Protein AF-A0A2E8WFE1-F1 (afdb_monomer)

Solvent-accessible surface area (backbone atoms only — not comparable to full-atom values): 19022 Å² total; per-residue (Å²): 132,88,83,82,56,96,72,63,78,87,68,72,69,41,63,27,69,41,80,53,23,66,42,42,49,86,80,34,38,37,33,29,23,18,10,60,74,40,70,22,22,14,18,30,50,30,37,18,80,66,83,70,63,52,73,51,67,49,96,61,64,40,67,59,30,2,48,37,26,55,64,78,35,61,73,52,33,69,65,47,68,71,51,42,39,34,41,21,43,57,23,31,35,55,79,58,68,36,47,32,55,40,48,34,36,22,44,64,92,38,74,81,40,76,87,52,33,30,19,41,33,49,69,56,61,56,37,78,40,69,32,67,57,65,90,57,46,39,71,85,89,80,50,76,49,51,73,88,48,69,53,67,61,51,54,49,19,30,40,74,54,62,38,59,85,54,66,35,54,44,31,29,72,33,41,28,86,41,58,71,58,46,38,53,51,48,57,64,43,57,86,62,59,24,57,54,31,34,35,25,44,36,52,82,89,46,43,69,50,37,21,55,38,41,76,66,40,92,53,37,27,28,44,76,45,66,54,59,69,56,51,53,49,39,59,76,61,58,21,51,61,31,36,32,40,34,68,56,47,72,53,33,45,55,42,46,53,56,35,42,78,70,72,31,43,21,23,45,55,46,90,44,61,44,34,71,62,51,38,40,44,46,57,33,46,75,71,30,88,38,48,75,44,89,55,55,78,43,20,53,75,74,44,98,71,32,49,37,73,57,32,85,49,65,56,97,93,39,67,72,72,64,90,48,83,86,68,47,71,50,73,26,62,70,50,44,66,68,70,55,88,79,87,81,86,78,91,126

Structure (mmCIF, N/CA/C/O backbone):
data_AF-A0A2E8WFE1-F1
#
_entry.id   AF-A0A2E8WFE1-F1
#
loop_
_atom_site.group_PDB
_atom_site.id
_atom_site.type_symbol
_atom_site.label_atom_id
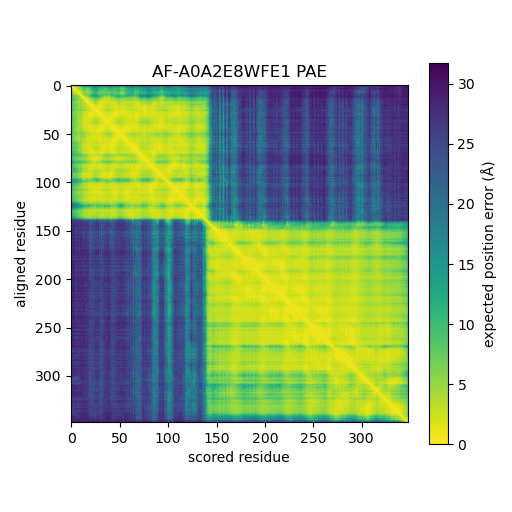_atom_site.label_alt_id
_atom_site.label_comp_id
_atom_site.label_asym_id
_atom_site.label_entity_id
_atom_site.label_seq_id
_atom_site.pdbx_PDB_ins_code
_atom_site.Cartn_x
_atom_site.Cartn_y
_atom_site.Cartn_z
_atom_site.occupancy
_atom_site.B_iso_or_equiv
_atom_site.auth_seq_id
_atom_site.auth_comp_id
_atom_site.auth_asym_id
_atom_site.auth_atom_id
_atom_site.pdbx_PDB_model_num
ATOM 1 N N . MET A 1 1 ? 42.296 14.895 -6.277 1.00 43.09 1 MET A N 1
ATOM 2 C CA . MET A 1 1 ? 42.305 15.558 -7.598 1.00 43.09 1 MET A CA 1
ATOM 3 C C . MET A 1 1 ? 41.226 14.895 -8.439 1.00 43.09 1 MET A C 1
ATOM 5 O O . MET A 1 1 ? 41.387 13.727 -8.762 1.00 43.09 1 MET A O 1
ATOM 9 N N . ASN A 1 2 ? 40.101 15.570 -8.696 1.00 41.66 2 ASN A N 1
ATOM 10 C CA . ASN A 1 2 ? 39.081 15.036 -9.605 1.00 41.66 2 ASN A CA 1
ATOM 11 C C . ASN A 1 2 ? 39.595 15.182 -11.037 1.00 41.66 2 ASN A C 1
ATOM 13 O O . ASN A 1 2 ? 39.860 16.296 -11.486 1.00 41.66 2 ASN A O 1
ATOM 17 N N . VAL A 1 3 ? 39.776 14.058 -11.727 1.00 57.56 3 VAL A N 1
ATOM 18 C CA . VAL A 1 3 ? 40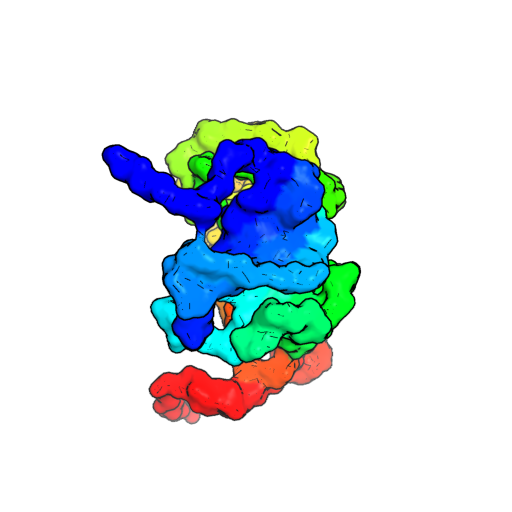.106 14.043 -13.154 1.00 57.56 3 VAL A CA 1
ATOM 19 C C . VAL A 1 3 ? 38.799 14.270 -13.908 1.00 57.56 3 VAL A C 1
ATOM 21 O O . VAL A 1 3 ? 37.927 13.404 -13.911 1.00 57.56 3 VAL A O 1
ATOM 24 N N . ARG A 1 4 ? 38.639 15.473 -14.463 1.00 60.94 4 ARG A N 1
ATOM 25 C CA . ARG A 1 4 ? 37.456 15.874 -15.235 1.00 60.94 4 ARG A CA 1
ATOM 26 C C . ARG A 1 4 ? 37.465 15.194 -16.601 1.00 60.94 4 ARG A C 1
ATOM 28 O O . ARG A 1 4 ? 38.532 14.901 -17.136 1.00 60.94 4 ARG A O 1
ATOM 35 N N . SER A 1 5 ? 36.285 14.953 -17.160 1.00 64.94 5 SER A N 1
ATOM 36 C CA . SER A 1 5 ? 36.127 14.380 -18.504 1.00 64.94 5 SER A CA 1
ATOM 37 C C . SER A 1 5 ? 35.236 15.273 -19.357 1.00 64.94 5 SER A C 1
ATOM 39 O O . SER A 1 5 ? 34.408 15.997 -18.809 1.00 64.94 5 SER A O 1
ATOM 41 N N . ASP A 1 6 ? 35.336 15.167 -20.680 1.00 67.81 6 ASP A N 1
ATOM 42 C CA . ASP A 1 6 ? 34.470 15.912 -21.609 1.00 67.81 6 ASP A CA 1
ATOM 43 C C . ASP A 1 6 ? 32.984 15.509 -21.504 1.00 67.81 6 ASP A C 1
ATOM 45 O O . ASP A 1 6 ? 32.108 16.214 -21.998 1.00 67.81 6 ASP A O 1
ATOM 49 N N . ALA A 1 7 ? 32.68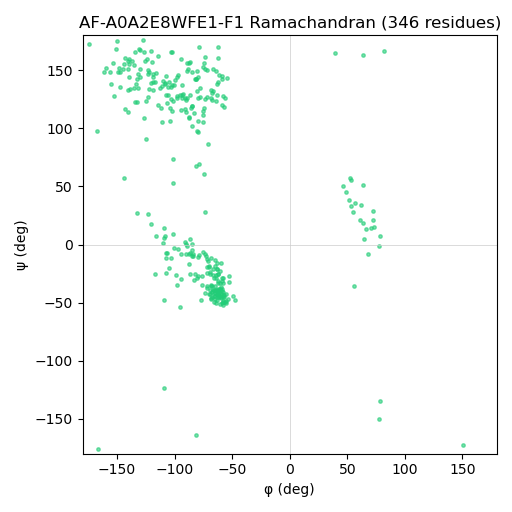6 14.393 -20.827 1.00 62.91 7 ALA A N 1
ATOM 50 C CA . ALA A 1 7 ? 31.330 13.955 -20.498 1.00 62.91 7 ALA A CA 1
ATOM 51 C C . ALA A 1 7 ? 30.781 14.586 -19.199 1.00 62.91 7 ALA A C 1
ATOM 53 O O . ALA A 1 7 ? 29.628 14.349 -18.834 1.00 62.91 7 ALA A O 1
ATOM 54 N N . GLU A 1 8 ? 31.589 15.363 -18.468 1.00 65.94 8 GLU A N 1
ATOM 55 C CA . GLU A 1 8 ? 31.179 16.002 -17.219 1.00 65.94 8 GLU A CA 1
ATOM 56 C C . GLU A 1 8 ? 30.241 17.185 -17.479 1.00 65.94 8 GLU A C 1
ATOM 58 O O . GLU A 1 8 ? 30.585 18.140 -18.177 1.00 65.94 8 GLU A O 1
ATOM 63 N N . ASN A 1 9 ? 29.065 17.157 -16.849 1.00 65.88 9 ASN A N 1
ATOM 64 C CA . ASN A 1 9 ? 28.113 18.257 -16.910 1.00 65.88 9 ASN A CA 1
ATOM 65 C C . ASN A 1 9 ? 28.365 19.240 -15.758 1.00 65.88 9 ASN A C 1
ATOM 67 O O . ASN A 1 9 ? 28.433 18.838 -14.596 1.00 65.88 9 ASN A O 1
ATOM 71 N N . THR A 1 10 ? 28.549 20.522 -16.079 1.00 66.31 10 THR A N 1
ATOM 72 C CA . THR A 1 10 ? 29.077 21.526 -15.133 1.00 66.31 10 THR A CA 1
ATOM 73 C C . THR A 1 10 ? 28.033 22.512 -14.619 1.00 66.31 10 THR A C 1
ATOM 75 O O . THR A 1 10 ? 28.334 23.301 -13.719 1.00 66.31 10 THR A O 1
ATOM 78 N N . ALA A 1 11 ? 26.813 22.474 -15.160 1.00 63.53 11 ALA A N 1
ATOM 79 C CA . ALA A 1 11 ? 25.722 23.311 -14.694 1.00 63.53 11 ALA A CA 1
ATOM 80 C C . ALA A 1 11 ? 24.944 22.634 -13.552 1.00 63.53 11 ALA A C 1
ATOM 82 O O . ALA A 1 11 ? 24.885 21.413 -13.410 1.00 63.53 11 ALA A O 1
ATOM 83 N N . TYR A 1 12 ? 24.374 23.467 -12.681 1.00 62.44 12 TYR A N 1
ATOM 84 C CA . TYR A 1 12 ? 23.756 23.042 -11.428 1.00 62.44 12 TYR A CA 1
ATOM 85 C C . TYR A 1 12 ? 22.253 23.332 -11.421 1.00 62.44 12 TYR A C 1
ATOM 87 O O . TYR A 1 12 ? 21.778 24.326 -11.972 1.00 62.44 12 TYR A O 1
ATOM 95 N N . GLY A 1 13 ? 21.499 22.473 -10.735 1.00 70.12 13 GLY A N 1
ATOM 96 C CA . GLY A 1 13 ? 20.073 22.683 -10.496 1.00 70.12 13 GLY A CA 1
ATOM 97 C C . GLY A 1 13 ? 19.179 22.373 -11.712 1.00 70.12 13 GLY A C 1
ATOM 98 O O . GLY A 1 13 ? 19.494 21.471 -12.486 1.00 70.12 13 GLY A O 1
ATOM 99 N N . PRO A 1 14 ? 18.030 23.058 -11.862 1.00 81.88 14 PRO A N 1
ATOM 100 C CA . PRO A 1 14 ? 16.995 22.716 -12.848 1.00 81.88 14 PRO A CA 1
ATOM 101 C C . PRO A 1 14 ? 17.389 22.998 -14.305 1.00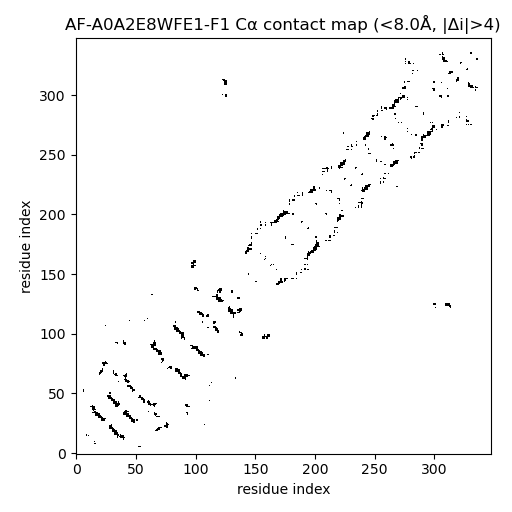 81.88 14 PRO A C 1
ATOM 103 O O . PRO A 1 14 ? 16.720 22.523 -15.225 1.00 81.88 14 PRO A O 1
ATOM 106 N N . ASN A 1 15 ? 18.461 23.759 -14.520 1.00 84.06 15 ASN A N 1
ATOM 107 C CA . ASN A 1 15 ? 18.860 24.256 -15.837 1.00 84.06 15 ASN A CA 1
ATOM 108 C C . ASN A 1 15 ? 19.711 23.261 -16.632 1.00 84.06 15 ASN A C 1
ATOM 110 O O . ASN A 1 15 ? 20.110 23.558 -17.758 1.00 84.06 15 ASN A O 1
ATOM 114 N N . ASP A 1 16 ? 19.984 22.087 -16.063 1.00 80.88 16 ASP A N 1
ATOM 115 C CA . ASP A 1 16 ? 20.839 21.093 -16.690 1.00 80.88 16 ASP A CA 1
ATOM 116 C C . ASP A 1 16 ? 20.396 19.658 -16.403 1.00 80.88 16 ASP A C 1
ATOM 118 O O . ASP A 1 16 ? 19.797 19.364 -15.361 1.00 80.88 16 ASP A O 1
ATOM 122 N N . ARG A 1 17 ? 20.698 18.767 -17.353 1.00 85.00 17 ARG A N 1
ATOM 123 C CA . ARG A 1 17 ? 20.389 17.341 -17.258 1.00 85.00 17 ARG A CA 1
ATOM 124 C C . ARG A 1 17 ? 21.208 16.707 -16.146 1.00 85.00 17 ARG A C 1
ATOM 126 O O . ARG A 1 17 ? 22.429 16.850 -16.093 1.00 85.00 17 ARG A O 1
ATOM 133 N N . LYS A 1 18 ? 20.533 15.929 -15.303 1.00 83.62 18 LYS A N 1
ATOM 134 C CA . LYS A 1 18 ? 21.156 15.184 -14.205 1.00 83.62 18 LYS A CA 1
ATOM 135 C C . LYS A 1 18 ? 20.643 13.755 -14.190 1.00 83.62 18 LYS A C 1
ATOM 137 O O . LYS A 1 18 ? 19.446 13.540 -14.346 1.00 83.62 18 LYS A O 1
ATOM 142 N N . GLY A 1 19 ? 21.531 12.793 -13.957 1.00 85.69 19 GLY A N 1
ATOM 143 C CA . GLY A 1 19 ? 21.127 11.406 -13.750 1.00 85.69 19 GLY A CA 1
ATOM 144 C C . GLY A 1 19 ? 20.163 11.276 -12.571 1.00 85.69 19 GLY A C 1
ATOM 145 O O . GLY A 1 19 ? 20.436 11.794 -11.486 1.00 85.69 19 GLY A O 1
ATOM 146 N N . SER A 1 20 ? 19.031 10.624 -12.804 1.00 86.62 20 SER A N 1
ATOM 147 C CA . SER A 1 20 ? 18.060 10.223 -11.785 1.00 86.62 20 SER A CA 1
ATOM 148 C C . SER A 1 20 ? 18.071 8.719 -11.520 1.00 86.62 20 SER A C 1
ATOM 150 O O . SER A 1 20 ? 17.726 8.298 -10.421 1.00 86.62 20 SER A O 1
ATOM 152 N N . GLY A 1 21 ? 18.509 7.916 -12.491 1.00 85.81 21 GLY A N 1
ATOM 153 C CA . GLY A 1 21 ? 18.651 6.471 -12.346 1.00 85.81 21 GLY A CA 1
ATOM 154 C C . GLY A 1 21 ? 19.569 5.882 -13.404 1.00 85.81 21 GLY A C 1
ATOM 155 O O . GLY A 1 21 ? 19.628 6.388 -14.523 1.00 85.81 21 GLY A O 1
ATOM 156 N N . MET A 1 22 ? 20.277 4.810 -13.060 1.00 89.88 22 MET A N 1
ATOM 157 C CA . MET A 1 22 ? 21.160 4.088 -13.975 1.00 89.88 22 MET A CA 1
ATOM 158 C C . MET A 1 22 ? 20.891 2.593 -13.905 1.00 89.88 22 MET A C 1
ATOM 160 O O . MET A 1 22 ? 20.570 2.060 -12.843 1.00 89.88 22 MET A O 1
ATOM 164 N N . LEU A 1 23 ? 21.047 1.926 -15.041 1.00 92.44 23 LEU A N 1
ATOM 165 C CA . LEU A 1 23 ? 20.815 0.498 -15.188 1.00 92.44 23 LEU A CA 1
ATOM 166 C C . LEU A 1 23 ? 21.788 -0.061 -16.223 1.00 92.44 23 LEU A C 1
ATOM 168 O O . LEU A 1 23 ? 21.946 0.535 -17.277 1.00 92.44 23 LEU A O 1
ATOM 172 N N . SER A 1 24 ? 22.416 -1.201 -15.953 1.00 94.38 24 SER A N 1
ATOM 173 C CA . SER A 1 24 ? 23.173 -1.941 -16.970 1.00 94.38 24 SER A CA 1
ATOM 174 C C . SER A 1 24 ? 22.359 -3.162 -17.370 1.00 94.38 24 SER A C 1
ATOM 176 O O . SER A 1 24 ? 21.901 -3.865 -16.473 1.00 94.38 24 SER A O 1
ATOM 178 N N . VAL A 1 25 ? 22.151 -3.372 -18.669 1.00 95.00 25 VAL A N 1
ATOM 179 C CA . VAL A 1 25 ? 21.457 -4.543 -19.224 1.00 95.00 25 VAL A CA 1
ATOM 180 C C . VAL A 1 25 ? 22.267 -5.065 -20.399 1.00 95.00 25 VAL A C 1
ATOM 182 O O . VAL A 1 25 ? 22.494 -4.321 -21.359 1.00 95.00 25 VAL A O 1
ATOM 185 N N . ASP A 1 26 ? 22.672 -6.332 -20.328 1.00 92.69 26 ASP A N 1
ATOM 186 C CA . ASP A 1 26 ? 23.388 -7.041 -21.394 1.00 92.69 26 ASP A CA 1
ATOM 187 C C . ASP A 1 26 ? 24.586 -6.217 -21.938 1.00 92.69 26 ASP A C 1
ATOM 189 O O . ASP A 1 26 ? 24.769 -6.034 -23.144 1.00 92.69 26 ASP A O 1
ATOM 193 N N . GLY A 1 27 ? 25.382 -5.639 -21.029 1.00 92.44 27 GLY A N 1
ATOM 194 C CA . GLY A 1 27 ? 26.565 -4.830 -21.339 1.00 92.44 27 GLY A CA 1
ATOM 195 C C . GLY A 1 27 ? 26.296 -3.393 -21.807 1.00 92.44 27 GLY A C 1
ATOM 196 O O . GLY A 1 27 ? 27.251 -2.645 -22.035 1.00 92.44 27 GLY A O 1
ATOM 197 N N . THR A 1 28 ? 25.032 -2.974 -21.929 1.00 96.25 28 THR A N 1
ATOM 198 C CA . THR A 1 28 ? 24.654 -1.584 -22.229 1.00 96.25 28 THR A CA 1
ATOM 199 C C . THR A 1 28 ? 24.280 -0.838 -20.955 1.00 96.25 28 THR A C 1
ATOM 201 O O . THR A 1 28 ? 23.387 -1.257 -20.221 1.00 96.25 28 THR A O 1
ATOM 204 N N . LEU A 1 29 ? 24.893 0.324 -20.730 1.00 95.31 29 LEU A N 1
ATOM 205 C CA . LEU A 1 29 ? 24.564 1.203 -19.615 1.00 95.31 29 LEU A CA 1
ATOM 206 C C . LEU A 1 29 ? 23.497 2.223 -20.022 1.00 95.31 29 LEU A C 1
ATOM 208 O O . LEU A 1 29 ? 23.752 3.093 -20.845 1.00 95.31 29 LEU A O 1
ATOM 212 N N . TYR A 1 30 ? 22.331 2.162 -19.399 1.00 96.62 30 TYR A N 1
ATOM 213 C CA . TYR A 1 30 ? 21.233 3.111 -19.526 1.00 96.62 30 TYR A CA 1
ATOM 214 C C . TYR A 1 30 ? 21.245 4.144 -18.396 1.00 96.62 30 TYR A C 1
ATOM 216 O O . TYR A 1 30 ? 21.575 3.850 -17.245 1.00 96.62 30 TYR A O 1
ATOM 224 N N . LEU A 1 31 ? 20.830 5.362 -18.733 1.00 94.62 31 LEU A N 1
ATOM 225 C CA . LEU A 1 31 ? 20.710 6.505 -17.838 1.00 94.62 31 LEU A CA 1
ATOM 226 C C . LEU A 1 31 ? 19.346 7.160 -18.050 1.00 94.62 31 LEU A C 1
ATOM 228 O O . LEU A 1 31 ? 19.042 7.618 -19.148 1.00 94.62 31 LEU A O 1
ATOM 232 N N . LEU A 1 32 ? 18.546 7.268 -16.994 1.00 94.06 32 LEU A N 1
ATOM 233 C CA . LEU A 1 32 ? 17.444 8.222 -16.947 1.00 94.06 32 LEU A CA 1
ATOM 234 C C . LEU A 1 32 ? 18.012 9.557 -16.482 1.00 94.06 32 LEU A C 1
ATOM 236 O O . LEU A 1 32 ? 18.582 9.651 -15.394 1.00 94.06 32 LEU A O 1
ATOM 240 N N . ALA A 1 33 ? 17.887 10.581 -17.320 1.00 93.12 33 ALA A N 1
ATOM 241 C CA . ALA A 1 33 ? 18.260 11.943 -16.985 1.00 93.12 33 ALA A CA 1
ATOM 242 C C . ALA A 1 33 ? 17.008 12.790 -16.776 1.00 93.12 33 ALA A C 1
ATOM 244 O O . ALA A 1 33 ? 16.192 12.938 -17.686 1.00 93.12 33 ALA A O 1
ATOM 245 N N . ARG A 1 34 ? 16.881 13.375 -15.588 1.00 91.50 34 ARG A N 1
ATOM 246 C CA . ARG A 1 34 ? 15.888 14.408 -15.274 1.00 91.50 34 ARG A CA 1
ATOM 247 C C . ARG A 1 34 ? 16.317 15.775 -15.808 1.00 91.50 34 ARG A C 1
ATOM 249 O O . ARG A 1 34 ? 17.473 15.956 -16.196 1.00 91.50 34 ARG A O 1
ATOM 256 N N . ASN A 1 35 ? 15.399 16.741 -15.753 1.00 92.38 35 ASN A N 1
ATOM 257 C CA . ASN A 1 35 ? 15.577 18.117 -16.232 1.00 92.38 35 ASN A CA 1
ATOM 258 C C . ASN A 1 35 ? 15.849 18.184 -17.740 1.00 92.38 35 ASN A C 1
ATOM 260 O O . ASN A 1 35 ? 16.611 19.032 -18.208 1.00 92.38 35 ASN A O 1
ATOM 264 N N . ASP A 1 36 ? 15.245 17.280 -18.514 1.00 94.19 36 ASP A N 1
ATOM 265 C CA . ASP A 1 36 ? 15.519 17.174 -19.947 1.00 94.19 36 ASP A CA 1
ATOM 266 C C . ASP A 1 36 ? 15.244 18.483 -20.701 1.00 94.19 36 ASP A C 1
ATOM 268 O O . ASP A 1 36 ? 15.957 18.828 -21.643 1.00 94.19 36 ASP A O 1
ATOM 272 N N . ASN A 1 37 ? 14.252 19.249 -20.244 1.00 93.50 37 ASN A N 1
ATOM 273 C CA . ASN A 1 37 ? 13.897 20.531 -20.841 1.00 93.50 37 ASN A CA 1
ATOM 274 C C . ASN A 1 37 ? 14.698 21.731 -20.306 1.00 93.50 37 ASN A C 1
ATOM 276 O O . ASN A 1 37 ? 14.366 22.865 -20.656 1.00 93.50 37 ASN A O 1
ATOM 280 N N . ARG A 1 38 ? 15.698 21.506 -19.439 1.00 90.06 38 ARG A N 1
ATOM 281 C CA . ARG A 1 38 ? 16.494 22.549 -18.759 1.00 90.06 38 ARG A CA 1
ATOM 282 C C . ARG A 1 38 ? 15.659 23.574 -17.980 1.00 90.06 38 ARG A C 1
ATOM 284 O O . ARG A 1 38 ? 16.049 24.727 -17.832 1.00 90.06 38 ARG A O 1
ATOM 291 N N . LYS A 1 39 ? 14.484 23.163 -17.508 1.00 91.00 39 LYS A N 1
ATOM 292 C CA . LYS A 1 39 ? 13.586 23.943 -16.641 1.00 91.00 39 LYS A CA 1
ATOM 293 C C . LYS A 1 39 ? 13.110 23.107 -15.455 1.00 91.00 39 LYS A C 1
ATOM 295 O O . LYS A 1 39 ? 12.001 23.282 -14.964 1.00 91.00 39 LYS A O 1
ATOM 300 N N . GLY A 1 40 ? 13.919 22.132 -15.051 1.00 89.75 40 GLY A N 1
ATOM 301 C CA . GLY A 1 40 ? 13.626 21.234 -13.944 1.00 89.75 40 GLY A CA 1
ATOM 302 C C . GLY A 1 40 ? 12.515 20.220 -14.201 1.00 89.75 40 GLY A C 1
ATOM 303 O O . GLY A 1 40 ? 12.015 19.627 -13.250 1.00 89.75 40 GLY A O 1
ATOM 304 N N . ARG A 1 41 ? 12.096 20.029 -15.458 1.00 94.88 41 ARG A N 1
ATOM 305 C CA . ARG A 1 41 ? 10.995 19.133 -15.827 1.00 94.88 41 ARG A CA 1
ATOM 306 C C . ARG A 1 41 ? 11.430 18.136 -16.894 1.00 94.88 41 ARG A C 1
ATOM 308 O O . ARG A 1 41 ? 12.431 18.342 -17.582 1.00 94.88 41 ARG A O 1
ATOM 315 N N . GLN A 1 42 ? 10.600 17.113 -17.072 1.00 96.19 42 GLN A N 1
ATOM 316 C CA . GLN A 1 42 ? 10.756 16.046 -18.053 1.00 96.19 42 GLN A CA 1
ATOM 317 C C . GLN A 1 42 ? 12.002 15.194 -17.803 1.00 96.19 42 GLN A C 1
ATOM 319 O O . GLN A 1 42 ? 12.947 15.581 -17.105 1.00 96.19 42 GLN A O 1
ATOM 324 N N . SER A 1 43 ? 12.018 14.022 -18.415 1.00 96.44 43 SER A N 1
ATOM 325 C CA . SER A 1 43 ? 13.157 13.120 -18.342 1.00 96.44 43 SER A CA 1
ATOM 326 C C . SER A 1 43 ? 13.377 12.388 -19.653 1.00 96.44 43 SER A C 1
ATOM 328 O O . SER A 1 43 ? 12.467 12.234 -20.468 1.00 96.44 43 SER A O 1
ATOM 330 N N . ARG A 1 44 ? 14.615 11.964 -19.886 1.00 96.69 44 ARG A N 1
ATOM 331 C CA . ARG A 1 44 ? 15.023 11.306 -21.123 1.00 96.69 44 ARG A CA 1
ATOM 332 C C . ARG A 1 44 ? 15.974 10.165 -20.831 1.00 96.69 44 ARG A C 1
ATOM 334 O O . ARG A 1 44 ? 16.825 10.269 -19.951 1.00 96.69 44 ARG A O 1
ATOM 341 N N . ILE A 1 45 ? 15.843 9.102 -21.612 1.00 97.31 45 ILE A N 1
ATOM 342 C CA . ILE A 1 45 ? 16.754 7.966 -21.571 1.00 97.31 45 ILE A CA 1
ATOM 343 C C . ILE A 1 45 ? 17.948 8.241 -22.481 1.00 97.31 45 ILE A C 1
ATOM 345 O O . ILE A 1 45 ? 17.782 8.582 -23.656 1.00 97.31 45 ILE A O 1
ATOM 349 N N . GLY A 1 46 ? 19.141 8.067 -21.930 1.00 95.88 46 GLY A N 1
ATOM 350 C CA . GLY A 1 46 ? 20.379 7.903 -22.675 1.00 95.88 46 GLY A CA 1
ATOM 351 C C . GLY A 1 46 ? 20.964 6.512 -22.470 1.00 95.88 46 GLY A C 1
ATOM 352 O O . GLY A 1 46 ? 20.601 5.813 -21.522 1.00 95.88 46 GLY A O 1
ATOM 353 N N . TRP A 1 47 ? 21.864 6.104 -23.357 1.00 96.88 47 TRP A N 1
ATOM 354 C CA . TRP A 1 47 ? 22.615 4.862 -23.214 1.00 96.88 47 TRP A CA 1
ATOM 355 C C . TRP A 1 47 ? 24.069 5.026 -23.640 1.00 96.88 47 TRP A C 1
ATOM 357 O O . TRP A 1 47 ? 24.413 5.917 -24.412 1.00 96.88 47 TRP A O 1
ATOM 367 N N . SER A 1 48 ? 24.909 4.135 -23.132 1.00 94.38 48 SER A N 1
ATOM 368 C CA . SER A 1 48 ? 26.331 4.047 -23.420 1.00 94.38 48 SER A CA 1
ATOM 369 C C . SER A 1 48 ? 26.733 2.583 -23.575 1.00 94.38 48 SER A C 1
ATOM 371 O O . SER A 1 48 ? 26.381 1.735 -22.753 1.00 94.38 48 SER A O 1
ATOM 373 N N . THR A 1 49 ? 27.506 2.293 -24.617 1.00 95.38 49 THR A N 1
ATOM 374 C CA . THR A 1 49 ? 28.122 0.978 -24.865 1.00 95.38 49 THR A CA 1
ATOM 375 C C . THR A 1 49 ? 29.639 1.003 -24.657 1.00 95.38 49 THR A C 1
ATOM 377 O O . THR A 1 49 ? 30.321 0.015 -24.913 1.00 95.38 49 THR A O 1
ATOM 380 N N . ASP A 1 50 ? 30.189 2.126 -24.185 1.00 90.75 50 ASP A N 1
ATOM 381 C CA . ASP A 1 50 ? 31.629 2.378 -24.055 1.00 90.75 50 ASP A CA 1
ATOM 382 C C . ASP A 1 50 ? 32.048 2.732 -22.617 1.00 90.75 50 ASP A C 1
ATOM 384 O O . ASP A 1 50 ? 33.079 3.370 -22.389 1.00 90.75 50 ASP A O 1
ATOM 388 N N . ARG A 1 51 ? 31.266 2.255 -21.638 1.00 84.06 51 ARG A N 1
ATOM 389 C CA . ARG A 1 51 ? 31.456 2.474 -20.192 1.00 84.06 51 ARG A CA 1
ATOM 390 C C . ARG A 1 51 ? 31.322 3.944 -19.785 1.00 84.06 51 ARG A C 1
ATOM 392 O O . ARG A 1 51 ? 32.179 4.472 -19.081 1.00 84.06 51 ARG A O 1
ATOM 399 N N . ALA A 1 52 ? 30.221 4.570 -20.199 1.00 83.38 52 ALA A N 1
ATOM 400 C CA . ALA A 1 52 ? 29.855 5.952 -19.886 1.00 83.38 52 ALA A CA 1
ATOM 401 C C . ALA A 1 52 ? 30.825 7.013 -20.435 1.00 83.38 52 ALA A C 1
ATOM 403 O O . ALA A 1 52 ? 30.807 8.145 -19.952 1.00 83.38 52 ALA A O 1
ATOM 404 N N . ARG A 1 53 ? 31.670 6.677 -21.424 1.00 82.31 53 ARG A N 1
ATOM 405 C CA . ARG A 1 53 ? 32.543 7.673 -22.071 1.00 82.31 53 ARG A CA 1
ATOM 406 C C . ARG A 1 53 ? 31.729 8.574 -22.987 1.00 82.31 53 ARG A C 1
ATOM 408 O O . ARG A 1 53 ? 31.934 9.783 -22.988 1.00 82.31 53 ARG A O 1
ATOM 415 N N . THR A 1 54 ? 30.793 7.992 -23.728 1.00 85.94 54 THR A N 1
ATOM 416 C CA . THR A 1 54 ? 29.826 8.720 -24.548 1.00 85.94 54 THR A CA 1
ATOM 417 C C . THR A 1 54 ? 28.410 8.231 -24.267 1.00 85.94 54 THR A C 1
ATOM 419 O O . THR A 1 54 ? 28.198 7.083 -23.871 1.00 85.94 54 THR A O 1
ATOM 422 N N . PHE A 1 55 ? 27.436 9.129 -24.437 1.00 89.56 55 PHE A N 1
ATOM 423 C CA . PHE A 1 55 ? 26.016 8.813 -24.323 1.00 89.56 55 PHE A CA 1
ATOM 424 C C . PHE A 1 55 ? 25.280 9.187 -25.601 1.00 89.56 55 PHE A C 1
ATOM 426 O O . PHE A 1 55 ? 25.302 10.339 -26.039 1.00 89.56 55 PHE A O 1
ATOM 433 N N . GLU A 1 56 ? 24.555 8.219 -26.137 1.00 95.25 56 GLU A N 1
ATOM 434 C CA . GLU A 1 56 ? 23.482 8.448 -27.090 1.00 95.25 56 GLU A CA 1
ATOM 435 C C . GLU A 1 56 ? 22.173 8.701 -26.333 1.00 95.25 56 GLU A C 1
ATOM 437 O O . GLU A 1 56 ? 22.014 8.292 -25.183 1.00 95.25 56 GLU A O 1
ATOM 442 N N . TRP A 1 57 ? 21.223 9.395 -26.961 1.00 95.56 57 TRP A N 1
ATOM 443 C CA . TRP A 1 57 ? 19.986 9.823 -26.307 1.00 95.56 57 TRP A CA 1
ATOM 444 C C . TRP A 1 57 ? 18.765 9.511 -27.157 1.00 95.56 57 TRP A C 1
ATOM 446 O O . TRP A 1 57 ? 18.769 9.702 -28.374 1.00 95.56 57 TRP A O 1
ATOM 456 N N . CYS A 1 58 ? 17.677 9.111 -26.497 1.00 97.12 58 CYS A N 1
ATOM 457 C CA . CYS A 1 58 ? 16.394 8.939 -27.160 1.00 97.12 58 CYS A CA 1
ATOM 458 C C . CYS A 1 58 ? 15.941 10.261 -27.805 1.00 97.12 58 CYS A C 1
ATOM 460 O O . CYS A 1 58 ? 16.128 11.355 -27.257 1.00 97.12 58 CYS A O 1
ATOM 462 N N . LYS A 1 59 ? 15.318 10.165 -28.985 1.00 96.12 59 LYS A N 1
ATOM 463 C CA . LYS A 1 59 ? 14.722 11.327 -29.672 1.00 96.12 59 LYS A CA 1
ATOM 464 C C . LYS A 1 59 ? 13.445 11.821 -28.980 1.00 96.12 59 LYS A C 1
ATOM 466 O O . LYS A 1 59 ? 13.048 12.965 -29.176 1.00 96.12 59 LYS A O 1
ATOM 471 N N . TRP A 1 60 ? 12.830 10.967 -28.166 1.00 96.31 60 TRP A N 1
ATOM 472 C CA . TRP A 1 60 ? 11.644 11.237 -27.361 1.00 96.31 60 TRP A CA 1
ATOM 473 C C . TRP A 1 60 ? 12.014 11.474 -25.888 1.00 96.31 60 TRP A C 1
ATOM 475 O O . TRP A 1 60 ? 13.130 11.176 -25.462 1.00 96.31 60 TRP A O 1
ATOM 485 N N . ASN A 1 61 ? 11.074 12.011 -25.109 1.00 96.25 61 ASN A N 1
ATOM 486 C CA . ASN A 1 61 ? 11.208 12.198 -23.667 1.00 96.25 61 ASN A CA 1
ATOM 487 C C . ASN A 1 61 ? 9.900 11.855 -22.934 1.00 96.25 61 ASN A C 1
ATOM 489 O O . ASN A 1 61 ? 8.834 11.822 -23.550 1.00 96.25 61 ASN A O 1
ATOM 493 N N . PHE A 1 62 ? 9.982 11.583 -21.631 1.00 96.00 62 PHE A N 1
ATOM 494 C CA . PHE A 1 62 ? 8.809 11.533 -20.762 1.00 96.00 62 PHE A CA 1
ATOM 495 C C . PHE A 1 62 ? 8.476 12.958 -20.343 1.00 96.00 62 PHE A C 1
ATOM 497 O O . PHE A 1 62 ? 9.248 13.606 -19.629 1.00 96.00 62 PHE A O 1
ATOM 504 N N . ARG A 1 63 ? 7.330 13.461 -20.800 1.00 96.19 63 ARG A N 1
ATOM 505 C CA . ARG A 1 63 ? 6.884 14.818 -20.470 1.00 96.19 63 ARG A CA 1
ATOM 506 C C . ARG A 1 63 ? 6.240 14.869 -19.094 1.00 96.19 63 ARG A C 1
ATOM 508 O O . ARG A 1 63 ? 6.306 15.898 -18.431 1.00 96.19 63 ARG A O 1
ATOM 515 N N . GLU A 1 64 ? 5.657 13.747 -18.702 1.00 94.31 64 GLU A N 1
ATOM 516 C CA . GLU A 1 64 ? 4.855 13.517 -17.510 1.00 94.31 64 GLU A CA 1
ATOM 517 C C . GLU A 1 64 ? 5.723 13.158 -16.301 1.00 94.31 64 GLU A C 1
ATOM 519 O O . GLU A 1 64 ? 5.328 13.416 -15.172 1.00 94.31 64 GLU A O 1
ATOM 524 N N . LEU A 1 65 ? 6.918 12.597 -16.528 1.00 93.00 65 LEU A N 1
ATOM 525 C CA . LEU A 1 65 ? 7.796 12.084 -15.474 1.00 93.00 65 LEU A CA 1
ATOM 526 C C . LEU A 1 65 ? 9.041 12.962 -15.343 1.00 93.00 65 LEU A C 1
ATOM 528 O O . LEU A 1 65 ? 9.951 12.914 -16.173 1.00 93.00 65 LEU A O 1
ATOM 532 N N . GLY A 1 66 ? 9.096 13.770 -14.290 1.00 92.06 66 GLY A N 1
ATOM 533 C CA . GLY A 1 66 ? 10.210 14.673 -14.014 1.00 92.06 66 GLY A CA 1
ATOM 534 C C . GLY A 1 66 ? 11.394 14.009 -13.323 1.00 92.06 66 GLY A C 1
ATOM 535 O O . GLY A 1 66 ? 12.516 14.489 -13.457 1.00 92.06 66 GLY A O 1
ATOM 536 N N . HIS A 1 67 ? 11.175 12.917 -12.584 1.00 89.94 67 HIS A N 1
ATOM 537 C CA . HIS A 1 67 ? 12.231 12.239 -11.826 1.00 89.94 67 HIS A CA 1
ATOM 538 C C . HIS A 1 67 ? 12.067 10.707 -11.802 1.00 89.94 67 HIS A C 1
ATOM 540 O O . HIS A 1 67 ? 11.999 10.126 -10.720 1.00 89.94 67 HIS A O 1
ATOM 546 N N . PRO A 1 68 ? 12.017 10.031 -12.960 1.00 91.94 68 PRO A N 1
ATOM 547 C CA . PRO A 1 68 ? 11.990 8.577 -12.987 1.00 91.94 68 PRO A CA 1
ATOM 548 C C . PRO A 1 68 ? 13.362 7.974 -12.675 1.00 91.94 68 PRO A C 1
ATOM 550 O O . PRO A 1 68 ? 14.406 8.550 -12.999 1.00 91.94 68 PRO A O 1
ATOM 553 N N . THR A 1 69 ? 13.355 6.768 -12.126 1.00 92.00 69 THR A N 1
ATOM 554 C CA . THR A 1 69 ? 14.537 5.925 -11.949 1.00 92.00 69 THR A CA 1
ATOM 555 C C . THR A 1 69 ? 14.227 4.478 -12.327 1.00 92.00 69 THR A C 1
ATOM 557 O O . THR A 1 69 ? 13.067 4.067 -12.362 1.00 92.00 69 THR A O 1
ATOM 560 N N . PHE A 1 70 ? 15.268 3.712 -12.645 1.00 91.94 70 PHE A N 1
ATOM 561 C CA . PHE A 1 70 ? 15.147 2.288 -12.943 1.00 91.94 70 PHE A CA 1
ATOM 562 C C . PHE A 1 70 ? 15.050 1.476 -11.651 1.00 91.94 70 PHE A C 1
ATOM 564 O O . PHE A 1 70 ? 15.740 1.766 -10.674 1.00 91.94 70 PHE A O 1
ATOM 571 N N . VAL A 1 71 ? 14.259 0.407 -11.676 1.00 82.31 71 VAL A N 1
ATOM 572 C CA . VAL A 1 71 ? 14.345 -0.669 -10.685 1.00 82.31 71 VAL A CA 1
ATOM 573 C C . VAL A 1 71 ? 15.411 -1.648 -11.169 1.00 82.31 71 VAL A C 1
ATOM 575 O O . VAL A 1 71 ? 15.280 -2.222 -12.249 1.00 82.31 71 VAL A O 1
ATOM 578 N N . ASN A 1 72 ? 16.482 -1.812 -10.394 1.00 82.19 72 ASN A N 1
ATOM 579 C CA . ASN A 1 72 ? 17.631 -2.643 -10.750 1.00 82.19 72 ASN A CA 1
ATOM 580 C C . ASN A 1 72 ? 17.695 -3.889 -9.855 1.00 82.19 72 ASN A C 1
ATOM 582 O O . ASN A 1 72 ? 17.539 -3.773 -8.640 1.00 82.19 72 ASN A O 1
ATOM 586 N N . TYR A 1 73 ? 17.961 -5.058 -10.442 1.00 78.12 73 TYR A N 1
ATOM 587 C CA . TYR A 1 73 ? 18.160 -6.296 -9.699 1.00 78.12 73 TYR A CA 1
ATOM 588 C C . TYR A 1 73 ? 19.290 -7.145 -10.300 1.00 78.12 73 TYR A C 1
ATOM 590 O O . TYR A 1 73 ? 19.210 -7.653 -11.419 1.00 78.12 73 TYR A O 1
ATOM 598 N N . GLY A 1 74 ? 20.364 -7.302 -9.524 1.00 81.94 74 GLY A N 1
ATOM 599 C CA . GLY A 1 74 ? 21.560 -8.043 -9.921 1.00 81.94 74 GLY A CA 1
ATOM 600 C C . GLY A 1 74 ? 22.543 -7.248 -10.791 1.00 81.94 74 GLY A C 1
ATOM 601 O O . GLY A 1 74 ? 22.254 -6.172 -11.315 1.00 81.94 74 GLY A O 1
ATOM 602 N N . LYS A 1 75 ? 23.759 -7.786 -10.930 1.00 89.06 75 LYS A N 1
ATOM 603 C CA . LYS A 1 75 ? 24.796 -7.213 -11.798 1.00 89.06 75 LYS A CA 1
ATOM 604 C C . LYS A 1 75 ? 24.362 -7.343 -13.256 1.00 89.06 75 LYS A C 1
ATOM 606 O O . LYS A 1 75 ? 23.993 -8.434 -13.670 1.00 89.06 75 LYS A O 1
ATOM 611 N N . ASP A 1 76 ? 24.444 -6.248 -14.010 1.00 90.44 76 ASP A N 1
ATOM 612 C CA . ASP A 1 76 ? 24.041 -6.207 -15.427 1.00 90.44 76 ASP A CA 1
ATOM 613 C C . ASP A 1 76 ? 22.609 -6.722 -15.671 1.00 90.44 76 ASP A C 1
ATOM 615 O O . ASP A 1 76 ? 22.314 -7.348 -16.683 1.00 90.44 76 ASP A O 1
ATOM 619 N N . TYR A 1 77 ? 21.734 -6.488 -14.686 1.00 90.06 77 TYR A N 1
ATOM 620 C CA . TYR A 1 77 ? 20.348 -6.950 -14.655 1.00 90.06 77 TYR A CA 1
ATOM 621 C C . TYR A 1 77 ? 20.163 -8.474 -14.685 1.00 90.06 77 TYR A C 1
ATOM 623 O O . TYR A 1 77 ? 19.081 -8.956 -15.003 1.00 90.06 77 TYR A O 1
ATOM 631 N N . ALA A 1 78 ? 21.185 -9.248 -14.305 1.00 86.50 78 ALA A N 1
ATOM 632 C CA . ALA A 1 78 ? 21.134 -10.711 -14.330 1.00 86.50 78 ALA A CA 1
ATOM 633 C C . ALA A 1 78 ? 20.074 -11.330 -13.397 1.00 86.50 78 ALA A C 1
ATOM 635 O O . ALA A 1 78 ? 19.696 -12.479 -13.600 1.00 86.50 78 ALA A O 1
ATOM 636 N N . GLY A 1 79 ? 19.611 -10.600 -12.375 1.00 79.38 79 GLY A N 1
ATOM 637 C CA . GLY A 1 79 ? 18.496 -11.041 -11.530 1.00 79.38 79 GLY A CA 1
ATOM 638 C C . GLY A 1 79 ? 17.126 -10.636 -12.078 1.00 79.38 79 GLY A C 1
ATOM 639 O O . GLY A 1 79 ? 16.110 -11.158 -11.635 1.00 79.38 79 GLY A O 1
ATOM 640 N N . GLY A 1 80 ? 17.079 -9.686 -13.014 1.00 76.94 80 GLY A N 1
ATOM 641 C CA . GLY A 1 80 ? 15.845 -9.130 -13.552 1.00 76.94 80 GLY A CA 1
ATOM 642 C C . GLY A 1 80 ? 15.121 -10.068 -14.521 1.00 76.94 80 GLY A C 1
ATOM 643 O O . GLY A 1 80 ? 15.714 -10.937 -15.157 1.00 76.94 80 GLY A O 1
ATOM 64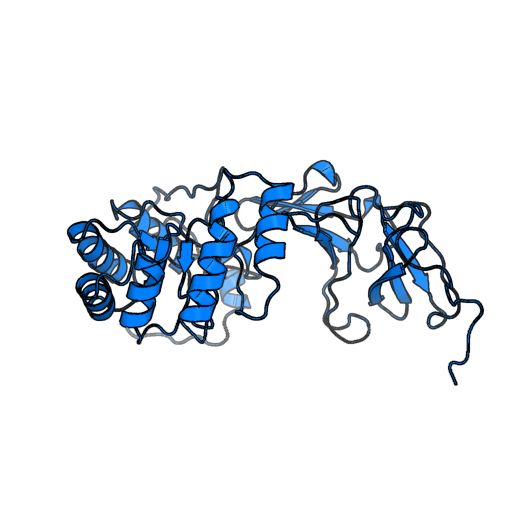4 N N . GLY A 1 81 ? 13.809 -9.867 -14.652 1.00 84.19 81 GLY A N 1
ATOM 645 C CA . GLY A 1 81 ? 12.978 -10.595 -15.609 1.00 84.19 81 GLY A CA 1
ATOM 646 C C . GLY A 1 81 ? 13.052 -10.030 -17.034 1.00 84.19 81 GLY A C 1
ATOM 647 O O . GLY A 1 81 ? 13.901 -9.212 -17.384 1.00 84.19 81 GLY A O 1
ATOM 648 N N . ARG A 1 82 ? 12.090 -10.425 -17.878 1.00 90.69 82 ARG A N 1
ATOM 649 C CA . ARG A 1 82 ? 11.973 -9.926 -19.266 1.00 90.69 82 ARG A CA 1
ATOM 650 C C . ARG A 1 82 ? 11.659 -8.426 -19.377 1.00 90.69 82 ARG A C 1
ATOM 652 O O . ARG A 1 82 ? 11.832 -7.849 -20.450 1.00 90.69 82 ARG A O 1
ATOM 659 N N . TYR A 1 83 ? 11.161 -7.821 -18.300 1.00 93.31 83 TYR A N 1
ATOM 660 C CA . TYR A 1 83 ? 10.810 -6.407 -18.227 1.00 93.31 83 TYR A CA 1
ATOM 661 C C . TYR A 1 83 ? 11.809 -5.649 -17.362 1.00 93.31 83 TYR A C 1
ATOM 663 O O . TYR A 1 83 ? 12.171 -6.114 -16.286 1.00 93.31 83 TYR A O 1
ATOM 671 N N . VAL A 1 84 ? 12.169 -4.452 -17.811 1.00 93.75 84 VAL A N 1
ATOM 672 C CA . VAL A 1 84 ? 12.782 -3.410 -16.994 1.00 93.75 84 VAL A CA 1
ATOM 673 C C . VAL A 1 84 ? 11.680 -2.505 -16.469 1.00 93.75 84 VAL A C 1
ATOM 675 O O . VAL A 1 84 ? 10.869 -1.999 -17.246 1.00 93.75 84 VAL A O 1
ATOM 678 N N . TYR A 1 85 ? 11.676 -2.271 -15.160 1.00 91.12 85 TYR A N 1
ATOM 679 C CA . TYR A 1 85 ? 10.723 -1.373 -14.520 1.00 91.12 85 TYR A CA 1
ATOM 680 C C . TYR A 1 85 ? 11.332 0.007 -14.286 1.00 91.12 85 TYR A C 1
ATOM 682 O O . TYR A 1 85 ? 12.513 0.149 -13.955 1.00 91.12 85 TYR A O 1
ATOM 690 N N . ILE A 1 86 ? 10.496 1.027 -14.438 1.00 92.56 86 ILE A N 1
ATOM 691 C CA . ILE A 1 86 ? 10.777 2.398 -14.035 1.00 92.56 86 ILE A CA 1
ATOM 692 C C . ILE A 1 86 ? 9.754 2.809 -12.988 1.00 92.56 86 ILE A C 1
ATOM 694 O O . ILE A 1 86 ? 8.571 2.504 -13.121 1.00 92.56 86 ILE A O 1
ATOM 698 N N . TRP A 1 87 ? 10.197 3.529 -11.968 1.00 86.81 87 TRP A N 1
ATOM 699 C CA . TRP A 1 87 ? 9.281 4.206 -11.064 1.00 86.81 87 TRP A CA 1
ATOM 700 C C . TRP A 1 87 ? 9.594 5.695 -11.034 1.00 86.81 87 TRP A C 1
ATOM 702 O O . TRP A 1 87 ? 10.738 6.114 -11.213 1.00 86.81 87 TRP A O 1
ATOM 712 N N . SER A 1 88 ? 8.563 6.508 -10.859 1.00 86.94 88 SER A N 1
ATOM 713 C CA . SER A 1 88 ? 8.681 7.960 -10.761 1.00 86.94 88 SER A CA 1
ATOM 714 C C . SER A 1 88 ? 7.603 8.480 -9.839 1.00 86.94 88 SER A C 1
ATOM 716 O O . SER A 1 88 ? 6.511 7.927 -9.801 1.00 86.94 88 SER A O 1
ATOM 718 N N . LYS A 1 89 ? 7.847 9.607 -9.179 1.00 79.44 89 LYS A N 1
ATOM 719 C CA . LYS A 1 89 ? 6.729 10.444 -8.730 1.00 79.44 89 LYS A CA 1
ATOM 720 C C . LYS A 1 89 ? 5.880 10.870 -9.929 1.00 79.44 89 LYS A C 1
ATOM 722 O O . LYS A 1 89 ? 6.430 11.104 -11.015 1.00 79.44 89 LYS A O 1
ATOM 727 N N . ASP A 1 90 ? 4.575 10.982 -9.734 1.00 81.50 90 ASP A N 1
ATOM 728 C CA . ASP A 1 90 ? 3.636 11.368 -10.779 1.00 81.50 90 ASP A CA 1
ATOM 729 C C . ASP A 1 90 ? 3.603 12.885 -10.968 1.00 81.50 90 ASP A C 1
ATOM 731 O O . ASP A 1 90 ? 2.653 13.571 -10.591 1.00 81.50 90 ASP A O 1
ATOM 735 N N . HIS A 1 91 ? 4.711 13.433 -11.461 1.00 84.88 91 HIS A N 1
ATOM 736 C CA . HIS A 1 91 ? 4.820 14.858 -11.701 1.00 84.88 91 HIS A CA 1
ATOM 737 C C . HIS A 1 91 ? 5.859 15.171 -12.781 1.00 84.88 91 HIS A C 1
ATOM 739 O O . HIS A 1 91 ? 6.972 14.635 -12.733 1.00 84.88 91 HIS A O 1
ATOM 745 N N . PRO A 1 92 ? 5.577 16.106 -13.709 1.00 92.38 92 PRO A N 1
ATOM 746 C CA . PRO A 1 92 ? 6.509 16.490 -14.767 1.00 92.38 92 PRO A CA 1
ATOM 747 C C . PRO A 1 92 ? 7.771 17.187 -14.251 1.00 92.38 92 PRO A C 1
ATOM 749 O O . PRO A 1 92 ? 8.767 17.224 -14.963 1.00 92.38 92 PRO A O 1
ATOM 752 N N . SER A 1 93 ? 7.754 17.763 -13.047 1.00 88.69 93 SER A N 1
ATOM 753 C CA . SER A 1 93 ? 8.897 18.445 -12.417 1.00 88.69 93 SER A CA 1
ATOM 754 C C . SER A 1 93 ? 9.691 17.517 -11.509 1.00 88.69 93 SER A C 1
ATOM 756 O O . SER A 1 93 ? 9.133 16.778 -10.700 1.00 88.69 93 SER A O 1
ATOM 758 N N . ALA A 1 94 ? 11.016 17.600 -11.594 1.00 81.44 94 ALA A N 1
ATOM 759 C CA . ALA A 1 94 ? 11.917 16.866 -10.724 1.00 81.44 94 ALA A CA 1
ATOM 760 C C . ALA A 1 94 ? 11.951 17.404 -9.289 1.00 81.44 94 ALA A C 1
ATOM 762 O O . ALA A 1 94 ? 12.450 16.705 -8.401 1.00 81.44 94 ALA A O 1
ATOM 763 N N . TYR A 1 95 ? 11.390 18.590 -9.051 1.00 82.06 95 TYR A N 1
ATOM 764 C CA . TYR A 1 95 ? 11.498 19.334 -7.793 1.00 82.06 95 TYR A CA 1
ATOM 765 C C . TYR A 1 95 ? 10.160 19.541 -7.086 1.00 82.06 95 TYR A C 1
ATOM 767 O O . TYR A 1 95 ? 10.147 19.632 -5.867 1.00 82.06 95 TYR A O 1
ATOM 775 N N . GLU A 1 96 ? 9.049 19.541 -7.820 1.00 66.69 96 GLU A N 1
ATOM 776 C CA . GLU A 1 96 ? 7.708 19.588 -7.220 1.00 66.69 96 GLU A CA 1
ATOM 777 C C . GLU A 1 96 ? 7.289 18.191 -6.763 1.00 66.69 96 GLU A C 1
ATOM 779 O O . GLU A 1 96 ? 7.654 17.187 -7.389 1.00 66.69 96 GLU A O 1
ATOM 784 N N . ALA A 1 97 ? 6.600 18.120 -5.633 1.00 55.09 97 ALA A N 1
ATOM 785 C CA . ALA A 1 97 ? 6.198 16.865 -5.033 1.00 55.09 97 ALA A CA 1
ATOM 786 C C . ALA A 1 97 ? 5.039 16.210 -5.804 1.00 55.09 97 ALA A C 1
ATOM 788 O O . ALA A 1 97 ? 4.372 16.853 -6.612 1.00 55.09 97 ALA A O 1
ATOM 789 N N . SER A 1 98 ? 4.843 14.908 -5.594 1.00 53.34 98 SER A N 1
ATOM 790 C CA . SER A 1 98 ? 3.604 14.235 -5.974 1.00 53.34 98 SER A CA 1
ATOM 791 C C . SER A 1 98 ? 3.307 13.068 -5.034 1.00 53.34 98 SER A C 1
ATOM 793 O O . SER A 1 98 ? 4.224 12.453 -4.493 1.00 53.34 98 SER A O 1
ATOM 795 N N . GLY A 1 99 ? 2.021 12.818 -4.837 1.00 49.31 99 GLY A N 1
ATOM 796 C CA . GLY A 1 99 ? 1.387 11.857 -3.941 1.00 49.31 99 GLY A CA 1
ATOM 797 C C . GLY A 1 99 ? 0.997 10.554 -4.617 1.00 49.31 99 GLY A C 1
ATOM 798 O O . GLY A 1 99 ? 0.567 9.622 -3.948 1.00 49.31 99 GLY A O 1
ATOM 799 N N . HIS A 1 100 ? 1.189 10.464 -5.931 1.00 61.22 100 HIS A N 1
ATOM 800 C CA . HIS A 1 100 ? 1.133 9.207 -6.657 1.00 61.22 100 HIS A CA 1
ATOM 801 C C . HIS A 1 100 ? 2.546 8.849 -7.119 1.00 61.22 100 HIS A C 1
ATOM 803 O O . HIS A 1 100 ? 3.305 9.711 -7.573 1.00 61.22 100 HIS A O 1
ATOM 809 N N . PHE A 1 101 ? 2.901 7.568 -7.051 1.00 71.19 101 PHE A N 1
ATOM 810 C CA . PHE A 1 101 ? 4.024 7.042 -7.815 1.00 71.19 101 PHE A CA 1
ATOM 811 C C . PHE A 1 101 ? 3.505 6.280 -9.024 1.00 71.19 101 PHE A C 1
ATOM 813 O O . PHE A 1 101 ? 2.551 5.512 -8.950 1.00 71.19 101 PHE A O 1
ATOM 820 N N . VAL A 1 102 ? 4.169 6.510 -10.146 1.00 83.19 102 VAL A N 1
ATOM 821 C CA . VAL A 1 102 ? 3.934 5.850 -11.419 1.00 83.19 102 VAL A CA 1
ATOM 822 C C . VAL A 1 102 ? 4.872 4.665 -11.508 1.00 83.19 102 VAL A C 1
ATOM 824 O O . VAL A 1 102 ? 6.088 4.842 -11.414 1.00 83.19 102 VAL A O 1
ATOM 827 N N . LEU A 1 103 ? 4.317 3.484 -11.763 1.00 89.19 103 LEU A N 1
ATOM 828 C CA . LEU A 1 103 ? 5.078 2.312 -12.168 1.00 89.19 103 LEU A CA 1
ATOM 829 C C . LEU A 1 103 ? 4.945 2.124 -13.682 1.00 89.19 103 LEU A C 1
ATOM 831 O O . LEU A 1 103 ? 3.841 2.025 -14.217 1.00 89.19 103 LEU A O 1
ATOM 835 N N . GLY A 1 104 ? 6.076 2.087 -14.376 1.00 91.81 104 GLY A N 1
ATOM 836 C CA . GLY A 1 104 ? 6.165 1.759 -15.793 1.00 91.81 104 GLY A CA 1
ATOM 837 C C . GLY A 1 104 ? 7.035 0.530 -16.019 1.00 91.81 104 GLY A C 1
ATOM 838 O O . GLY A 1 104 ? 7.900 0.212 -15.202 1.00 91.81 104 GLY A O 1
ATOM 839 N N . ARG A 1 105 ? 6.839 -0.148 -17.145 1.00 94.75 105 ARG A N 1
ATOM 840 C CA . ARG A 1 105 ? 7.663 -1.276 -17.580 1.00 94.75 105 ARG A CA 1
ATOM 841 C C . ARG A 1 105 ? 7.925 -1.228 -19.079 1.00 94.75 105 ARG A C 1
ATOM 843 O O . ARG A 1 105 ? 7.135 -0.670 -19.834 1.00 94.75 105 ARG A O 1
ATOM 850 N N . VAL A 1 106 ? 9.018 -1.844 -19.505 1.00 97.12 106 VAL A N 1
ATOM 851 C CA . VAL A 1 106 ? 9.397 -2.010 -20.915 1.00 97.12 106 VAL A CA 1
ATOM 852 C C . VAL A 1 106 ? 10.139 -3.330 -21.082 1.00 97.12 106 VAL A C 1
ATOM 854 O O . VAL A 1 106 ? 10.807 -3.775 -20.150 1.00 97.12 106 VAL A O 1
ATOM 857 N N . LEU A 1 107 ? 10.028 -3.990 -22.236 1.00 96.12 107 LEU A N 1
ATOM 858 C CA . LEU A 1 107 ? 10.852 -5.173 -22.507 1.00 96.12 107 LEU A CA 1
ATOM 859 C C . LEU A 1 107 ? 12.338 -4.791 -22.518 1.00 96.12 107 LEU A C 1
ATOM 861 O O . LEU A 1 107 ? 12.708 -3.726 -23.017 1.00 96.12 107 LEU A O 1
ATOM 865 N N . LYS A 1 108 ? 13.188 -5.652 -21.950 1.00 93.50 108 LYS A N 1
ATOM 866 C CA . LYS A 1 108 ? 14.610 -5.344 -21.726 1.00 93.50 108 LYS A CA 1
ATOM 867 C C . LYS A 1 108 ? 15.390 -5.003 -23.006 1.00 93.50 108 LYS A C 1
ATOM 869 O O . LYS A 1 108 ? 16.323 -4.208 -22.968 1.00 93.50 108 LYS A O 1
ATOM 874 N N . ASP A 1 109 ? 14.976 -5.552 -24.141 1.00 95.56 109 ASP A N 1
ATOM 875 C CA . ASP A 1 109 ? 15.540 -5.327 -25.474 1.00 95.56 109 ASP A CA 1
ATOM 876 C C . ASP A 1 109 ? 14.947 -4.099 -26.192 1.00 95.56 109 ASP A C 1
ATOM 878 O O . ASP A 1 109 ? 15.471 -3.677 -27.220 1.00 95.56 109 ASP A O 1
ATOM 882 N N . ARG A 1 110 ? 13.904 -3.474 -25.626 1.00 97.44 110 ARG A N 1
ATOM 883 C CA . ARG A 1 110 ? 13.151 -2.358 -26.229 1.00 97.44 110 ARG A CA 1
ATOM 884 C C . ARG A 1 110 ? 13.159 -1.071 -25.399 1.00 97.44 110 ARG A C 1
ATOM 886 O O . ARG A 1 110 ? 12.371 -0.166 -25.654 1.00 97.44 110 ARG A O 1
ATOM 893 N N . ILE A 1 111 ? 14.084 -0.928 -24.442 1.00 97.25 111 ILE A N 1
ATOM 894 C CA . ILE A 1 111 ? 14.218 0.250 -23.545 1.00 97.25 111 ILE A CA 1
ATOM 895 C C . ILE A 1 111 ? 14.297 1.585 -24.316 1.00 97.25 111 ILE A C 1
ATOM 897 O O . ILE A 1 111 ? 13.922 2.642 -23.815 1.00 97.25 111 ILE A O 1
ATOM 901 N N . ARG A 1 112 ? 14.788 1.565 -25.557 1.00 97.38 112 ARG A N 1
ATOM 902 C CA . ARG A 1 112 ? 14.993 2.769 -26.382 1.00 97.38 112 ARG A CA 1
ATOM 903 C C . ARG A 1 112 ? 13.724 3.212 -27.128 1.00 97.38 112 ARG A C 1
ATOM 905 O O . ARG A 1 112 ? 13.701 4.290 -27.725 1.00 97.38 112 ARG A O 1
ATOM 912 N N . GLU A 1 113 ? 12.665 2.408 -27.101 1.00 97.25 113 GLU A N 1
ATOM 913 C CA . GLU A 1 113 ? 11.452 2.595 -27.897 1.00 97.25 113 GLU A CA 1
ATOM 914 C C . GLU A 1 113 ? 10.313 3.144 -27.036 1.00 97.25 113 GLU A C 1
ATOM 916 O O . GLU A 1 113 ? 9.851 2.470 -26.118 1.00 97.25 113 GLU A O 1
ATOM 921 N N . ARG A 1 114 ? 9.811 4.355 -27.333 1.00 94.62 114 ARG A N 1
ATOM 922 C CA . ARG A 1 114 ? 8.743 4.969 -26.524 1.00 94.62 114 ARG A CA 1
ATOM 923 C C . ARG A 1 114 ? 7.499 4.090 -26.460 1.00 94.62 114 ARG A C 1
ATOM 925 O O . ARG A 1 114 ? 6.946 3.914 -25.379 1.00 94.62 114 ARG A O 1
ATOM 932 N N . ASP A 1 115 ? 7.071 3.547 -27.591 1.00 94.94 115 ASP A N 1
ATOM 933 C CA . ASP A 1 115 ? 5.797 2.828 -27.703 1.00 94.94 115 ASP A CA 1
ATOM 934 C C . ASP A 1 115 ? 5.841 1.426 -27.070 1.00 94.94 115 ASP A C 1
ATOM 936 O O . ASP A 1 115 ? 4.811 0.772 -26.950 1.00 94.94 115 ASP A O 1
ATOM 940 N N . ALA A 1 116 ? 7.022 0.971 -26.632 1.00 96.56 116 ALA A N 1
ATOM 941 C CA . ALA A 1 116 ? 7.194 -0.277 -25.891 1.00 96.56 116 ALA A CA 1
ATOM 942 C C . ALA A 1 116 ? 6.955 -0.125 -24.376 1.00 96.56 116 ALA A C 1
ATOM 944 O O . ALA A 1 116 ? 6.919 -1.130 -23.665 1.00 96.56 116 ALA A O 1
ATOM 945 N N . TYR A 1 117 ? 6.825 1.110 -23.877 1.00 96.56 117 TYR A N 1
ATOM 946 C CA . TYR A 1 117 ? 6.539 1.370 -22.469 1.00 96.56 117 TYR A CA 1
ATOM 947 C C . TYR A 1 117 ? 5.059 1.199 -22.162 1.00 96.56 117 TYR A C 1
ATOM 949 O O . TYR A 1 117 ? 4.206 1.799 -22.817 1.00 96.56 117 TYR A O 1
ATOM 957 N N . GLU A 1 118 ? 4.783 0.473 -21.087 1.00 96.12 118 GLU A N 1
ATOM 958 C CA . GLU A 1 118 ? 3.461 0.367 -20.493 1.00 96.12 118 GLU A CA 1
ATOM 959 C C . GLU A 1 118 ? 3.490 0.891 -19.059 1.00 96.12 118 GLU A C 1
ATOM 961 O O . GLU A 1 118 ? 4.480 0.740 -18.345 1.00 96.12 118 GLU A O 1
ATOM 966 N N . PHE A 1 119 ? 2.389 1.485 -18.623 1.00 92.81 119 PHE A N 1
ATOM 967 C CA . PHE A 1 119 ? 2.216 2.048 -17.294 1.00 92.81 119 PHE A CA 1
ATOM 968 C C . PHE A 1 119 ? 1.108 1.313 -16.568 1.00 92.81 119 PHE A C 1
ATOM 970 O O . PHE A 1 119 ? 0.089 0.953 -17.163 1.00 92.81 119 PHE A O 1
ATOM 977 N N . PHE A 1 120 ? 1.338 1.077 -15.285 1.00 86.19 120 PHE A N 1
ATOM 978 C CA . PHE A 1 120 ? 0.367 0.448 -14.417 1.00 86.19 120 PHE A CA 1
ATOM 979 C C . PHE A 1 120 ? -0.864 1.350 -14.289 1.00 86.19 120 PHE A C 1
ATOM 981 O O . PHE A 1 120 ? -0.750 2.519 -13.920 1.00 86.19 120 PHE A O 1
ATOM 988 N N . VAL A 1 121 ? -2.036 0.810 -14.621 1.00 81.75 121 VAL A N 1
ATOM 989 C CA . VAL A 1 121 ? -3.329 1.504 -14.530 1.00 81.75 121 VAL A CA 1
ATOM 990 C C . VAL A 1 121 ? -4.000 1.172 -13.205 1.00 81.75 121 VAL A C 1
ATOM 992 O O . VAL A 1 121 ? -4.425 2.062 -12.482 1.00 81.75 121 VAL A O 1
ATOM 995 N N . ARG A 1 122 ? -4.140 -0.125 -12.925 1.00 69.62 122 ARG A N 1
ATOM 996 C CA . ARG A 1 122 ? -4.842 -0.703 -11.773 1.00 69.62 122 ARG A CA 1
ATOM 997 C C . ARG A 1 122 ? -4.631 -2.212 -11.766 1.00 69.62 122 ARG A C 1
ATOM 999 O O . ARG A 1 122 ? -4.179 -2.773 -12.765 1.00 69.62 122 ARG A O 1
ATOM 1006 N N . MET A 1 123 ? -5.060 -2.881 -10.708 1.00 69.44 123 MET A N 1
ATOM 1007 C CA . MET A 1 123 ? -5.305 -4.322 -10.759 1.00 69.44 123 MET A CA 1
ATOM 1008 C C . MET A 1 123 ? -6.711 -4.605 -11.297 1.00 69.44 123 MET A C 1
ATOM 1010 O O . MET A 1 123 ? -7.631 -3.810 -11.099 1.00 69.44 123 MET A O 1
ATOM 1014 N N . ARG A 1 124 ? -6.879 -5.728 -11.996 1.00 63.16 124 ARG A N 1
ATOM 1015 C CA . ARG A 1 124 ? -8.183 -6.292 -12.365 1.00 63.16 124 ARG A CA 1
ATOM 1016 C C . ARG A 1 124 ? -8.078 -7.812 -12.292 1.00 63.16 124 ARG A C 1
ATOM 1018 O O . ARG A 1 124 ? -7.298 -8.382 -13.051 1.00 63.16 124 ARG A O 1
ATOM 1025 N N . SER A 1 125 ? -8.849 -8.437 -11.402 1.00 58.19 125 SER A N 1
ATOM 1026 C CA . SER A 1 125 ? -8.859 -9.899 -11.212 1.00 58.19 125 SER A CA 1
ATOM 1027 C C . SER A 1 125 ? -7.447 -10.463 -10.970 1.00 58.19 125 SER A C 1
ATOM 1029 O O . SER A 1 125 ? -6.945 -11.249 -11.768 1.00 58.19 125 SER A O 1
ATOM 1031 N N . GLY A 1 126 ? -6.738 -9.940 -9.959 1.00 45.56 126 GLY A N 1
ATOM 1032 C CA . GLY A 1 126 ? -5.366 -10.355 -9.602 1.00 45.56 126 GLY A CA 1
ATOM 1033 C C . GLY A 1 126 ? -4.270 -10.001 -10.619 1.00 45.56 126 GLY A C 1
ATOM 1034 O O . GLY A 1 126 ? -3.085 -10.122 -10.328 1.00 45.56 126 GLY A O 1
ATOM 1035 N N . LYS A 1 127 ? -4.625 -9.510 -11.813 1.00 61.56 127 LYS A N 1
ATOM 1036 C CA . LYS A 1 127 ? -3.662 -9.198 -12.873 1.00 61.56 127 LYS A CA 1
ATOM 1037 C C . LYS A 1 127 ? -3.469 -7.691 -13.007 1.00 61.56 127 LYS A C 1
ATOM 1039 O O . LYS A 1 127 ? -4.447 -6.935 -13.046 1.00 61.56 127 LYS A O 1
ATOM 1044 N N . PRO A 1 128 ? -2.219 -7.221 -13.133 1.00 69.75 128 PRO A N 1
ATOM 1045 C CA . PRO A 1 128 ? -1.970 -5.814 -13.378 1.00 69.75 128 PRO A CA 1
ATOM 1046 C C . PRO A 1 128 ? -2.449 -5.442 -14.785 1.00 69.75 128 PRO A C 1
ATOM 1048 O O . PRO A 1 128 ? -2.061 -6.055 -15.783 1.00 69.75 128 PRO A O 1
ATOM 1051 N N . VAL A 1 129 ? -3.294 -4.417 -14.867 1.00 82.06 129 VAL A N 1
ATOM 1052 C CA . VAL A 1 129 ? -3.708 -3.805 -16.128 1.00 82.06 129 VAL A CA 1
ATOM 1053 C C . VAL A 1 129 ? -2.660 -2.775 -16.512 1.00 82.06 129 VAL A C 1
ATOM 1055 O O . VAL A 1 129 ? -2.432 -1.795 -15.800 1.00 82.06 129 VAL A O 1
ATOM 1058 N N . TRP A 1 130 ? -2.045 -2.999 -17.665 1.00 88.75 130 TRP A N 1
ATOM 1059 C CA . TRP A 1 130 ? -1.031 -2.125 -18.233 1.00 88.75 130 TRP A CA 1
ATOM 1060 C C . TRP A 1 130 ? -1.597 -1.370 -19.431 1.00 88.75 130 TRP A C 1
ATOM 1062 O O . TRP A 1 130 ? -2.426 -1.888 -20.180 1.00 88.75 130 TRP A O 1
ATOM 1072 N N . SER A 1 131 ? -1.160 -0.128 -19.605 1.00 90.31 131 SER A N 1
ATOM 1073 C CA . SER A 1 131 ? -1.553 0.721 -20.726 1.00 90.31 131 SER A CA 1
ATOM 1074 C C . SER A 1 131 ? -0.335 1.429 -21.300 1.00 90.31 131 SER A C 1
ATOM 1076 O O . SER A 1 131 ? 0.459 2.001 -2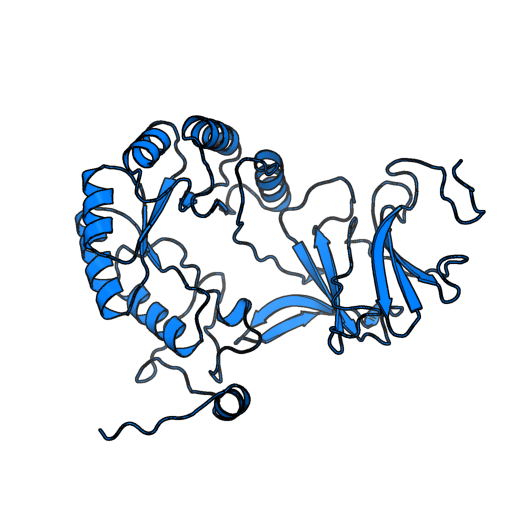0.559 1.00 90.31 131 SER A O 1
ATOM 1078 N N . SER A 1 132 ? -0.202 1.457 -22.624 1.00 92.44 132 SER A N 1
ATOM 1079 C CA . SER A 1 132 ? 0.809 2.277 -23.310 1.00 92.44 132 SER A CA 1
ATOM 1080 C C . SER A 1 132 ? 0.526 3.786 -23.204 1.00 92.44 132 SER A C 1
ATOM 1082 O O . SER A 1 132 ? 1.442 4.616 -23.266 1.00 92.44 132 SER A O 1
ATOM 1084 N N . ALA A 1 133 ? -0.746 4.132 -22.988 1.00 89.62 133 ALA A N 1
ATOM 1085 C CA . ALA A 1 133 ? -1.241 5.470 -22.689 1.00 89.62 133 ALA A CA 1
ATOM 1086 C C . ALA A 1 133 ? -0.912 5.842 -21.233 1.00 89.62 133 ALA A C 1
ATOM 1088 O O . ALA A 1 133 ? -1.538 5.332 -20.298 1.00 89.62 133 ALA A O 1
ATOM 1089 N N . ILE A 1 134 ? 0.087 6.712 -21.051 1.00 89.81 134 ILE A N 1
ATOM 1090 C CA . ILE A 1 134 ? 0.612 7.129 -19.741 1.00 89.81 134 ILE A CA 1
ATOM 1091 C C . ILE A 1 134 ? -0.419 7.922 -18.934 1.00 89.81 134 ILE A C 1
ATOM 1093 O O . ILE A 1 134 ? -0.426 7.865 -17.711 1.00 89.81 134 ILE A O 1
ATOM 1097 N N . GLU A 1 135 ? -1.332 8.630 -19.589 1.00 86.38 135 GLU A N 1
ATOM 1098 C CA . GLU A 1 135 ? -2.439 9.364 -18.975 1.00 86.38 135 GLU A CA 1
ATOM 1099 C C . GLU A 1 135 ? -3.434 8.470 -18.225 1.00 86.38 135 GLU A C 1
ATOM 1101 O O . GLU A 1 135 ? -4.187 8.977 -17.402 1.00 86.38 135 GLU A O 1
ATOM 1106 N N . LYS A 1 136 ? -3.411 7.151 -18.461 1.00 81.75 136 LYS A N 1
ATOM 1107 C CA . LYS A 1 136 ? -4.260 6.174 -17.763 1.00 81.75 136 LYS A CA 1
ATOM 1108 C C . LYS A 1 136 ? -3.627 5.583 -16.497 1.00 81.75 136 LYS A C 1
ATOM 1110 O O . LYS A 1 136 ? -4.218 4.691 -15.906 1.00 81.75 136 LYS A O 1
ATOM 1115 N N . ARG A 1 137 ? -2.421 5.999 -16.106 1.00 85.00 137 ARG A N 1
ATOM 1116 C CA . ARG A 1 137 ? -1.723 5.463 -14.920 1.00 85.00 137 ARG A CA 1
ATOM 1117 C C . ARG A 1 137 ? -2.506 5.709 -13.617 1.00 85.00 137 ARG A C 1
ATOM 1119 O O . ARG A 1 137 ? -3.138 6.755 -13.495 1.00 85.00 137 ARG A O 1
ATOM 1126 N N . GLY A 1 138 ? -2.442 4.783 -12.657 1.00 64.06 138 GLY A N 1
ATOM 1127 C CA . GLY A 1 138 ? -3.170 4.876 -11.378 1.00 64.06 138 GLY A CA 1
ATOM 1128 C C . GLY A 1 138 ? -2.289 4.878 -10.110 1.00 64.06 138 GLY A C 1
ATOM 1129 O O . GLY A 1 138 ? -1.098 4.573 -10.206 1.00 64.06 138 GLY A O 1
ATOM 1130 N N . PRO A 1 139 ? -2.861 5.231 -8.934 1.00 59.22 139 PRO A N 1
ATOM 1131 C CA . PRO A 1 139 ? -2.165 5.341 -7.637 1.00 59.22 139 PRO A CA 1
ATOM 1132 C C . PRO A 1 139 ? -2.235 4.065 -6.763 1.00 59.22 139 PRO A C 1
ATOM 1134 O O . PRO A 1 139 ? -3.145 3.263 -6.953 1.00 59.22 139 PRO A O 1
ATOM 1137 N N . ALA A 1 140 ? -1.332 3.886 -5.773 1.00 47.59 140 ALA A N 1
ATOM 1138 C CA . ALA A 1 140 ? -1.409 2.786 -4.780 1.00 47.59 140 ALA A CA 1
ATOM 1139 C C . ALA A 1 140 ? -0.462 2.925 -3.551 1.00 47.59 140 ALA A C 1
ATOM 1141 O O . ALA A 1 140 ? 0.669 2.497 -3.712 1.00 47.59 140 ALA A O 1
ATOM 1142 N N . PHE A 1 141 ? -0.819 3.414 -2.334 1.00 56.81 141 PHE A N 1
ATOM 1143 C CA . PHE A 1 141 ? 0.152 3.391 -1.189 1.00 56.81 141 PHE A CA 1
ATOM 1144 C C . PHE A 1 141 ? -0.432 3.328 0.255 1.00 56.81 141 PHE A C 1
ATOM 1146 O O . PHE A 1 141 ? -1.172 4.220 0.657 1.00 56.81 141 PHE A O 1
ATOM 1153 N N . LYS A 1 142 ? 0.036 2.357 1.071 1.00 54.28 142 LYS A N 1
ATOM 1154 C CA . LYS A 1 142 ? 0.192 2.418 2.553 1.00 54.28 142 LYS A CA 1
ATOM 1155 C C . LYS A 1 142 ? 1.673 2.687 2.855 1.00 54.28 142 LYS A C 1
ATOM 1157 O O . LYS A 1 142 ? 2.535 2.091 2.206 1.00 54.28 142 LYS A O 1
ATOM 1162 N N . MET A 1 143 ? 1.999 3.573 3.804 1.00 66.12 143 MET A N 1
ATOM 1163 C CA . MET A 1 143 ? 3.386 4.015 4.030 1.00 66.12 143 MET A CA 1
ATOM 1164 C C . MET A 1 143 ? 3.957 3.520 5.363 1.00 66.12 143 MET A C 1
ATOM 1166 O O . MET A 1 143 ? 3.513 3.926 6.434 1.00 66.12 143 MET A O 1
ATOM 1170 N N . LYS A 1 144 ? 5.012 2.699 5.281 1.00 70.44 144 LYS A N 1
ATOM 1171 C CA . LYS A 1 144 ? 5.880 2.379 6.421 1.00 70.44 144 LYS A CA 1
ATOM 1172 C C . LYS A 1 144 ? 6.910 3.493 6.643 1.00 70.44 144 LYS A C 1
ATOM 1174 O O . LYS A 1 144 ? 7.430 4.038 5.666 1.00 70.44 144 LYS A O 1
ATOM 1179 N N . CYS A 1 145 ? 7.233 3.807 7.898 1.00 70.88 145 CYS A N 1
ATOM 1180 C CA . CYS A 1 145 ? 8.181 4.882 8.226 1.00 70.88 145 CYS A CA 1
ATOM 1181 C C . CYS A 1 145 ? 8.973 4.675 9.531 1.00 70.88 145 CYS A C 1
ATOM 1183 O O . CYS A 1 145 ? 8.740 3.736 10.288 1.00 70.88 145 CYS A O 1
ATOM 1185 N N . ILE A 1 146 ? 9.912 5.581 9.800 1.00 67.44 146 ILE A N 1
ATOM 1186 C CA . ILE A 1 146 ? 10.539 5.817 11.112 1.00 67.44 146 ILE A CA 1
ATOM 1187 C C . ILE A 1 146 ? 10.494 7.315 11.454 1.00 67.44 146 ILE A C 1
ATOM 1189 O O . ILE A 1 146 ? 10.195 8.129 10.584 1.00 67.44 146 ILE A O 1
ATOM 1193 N N . SER A 1 147 ? 10.779 7.703 12.704 1.00 70.50 147 SER A N 1
ATOM 1194 C CA . SER A 1 147 ? 10.719 9.120 13.119 1.00 70.50 147 SER A CA 1
ATOM 1195 C C . SER A 1 147 ? 11.741 10.020 12.411 1.00 70.50 147 SER A C 1
ATOM 1197 O O . SER A 1 147 ? 11.470 11.204 12.235 1.00 70.50 147 SER A O 1
ATOM 1199 N N . ASP A 1 148 ? 12.866 9.460 11.957 1.00 72.19 148 ASP A N 1
ATOM 1200 C CA . ASP A 1 148 ? 13.915 10.185 11.223 1.00 72.19 148 ASP A CA 1
ATOM 1201 C C . ASP A 1 148 ? 13.584 10.424 9.735 1.00 72.19 148 ASP A C 1
ATOM 1203 O O . ASP A 1 148 ? 14.300 11.153 9.042 1.00 72.19 148 ASP A O 1
ATOM 1207 N N . ASP A 1 149 ? 12.517 9.811 9.209 1.00 72.00 149 ASP A N 1
ATOM 1208 C CA . ASP A 1 149 ? 12.061 10.091 7.848 1.00 72.00 149 ASP A CA 1
ATOM 1209 C C . ASP A 1 149 ? 11.528 11.535 7.742 1.00 72.00 149 ASP A C 1
ATOM 1211 O O . ASP A 1 149 ? 10.956 12.060 8.700 1.00 72.00 149 ASP A O 1
ATOM 1215 N N . PRO A 1 150 ? 11.607 12.187 6.563 1.00 78.75 150 PRO A N 1
ATOM 1216 C CA . PRO A 1 150 ? 11.026 13.513 6.341 1.00 78.75 150 PRO A CA 1
ATOM 1217 C C . PRO A 1 150 ? 9.493 13.425 6.210 1.00 78.75 150 PRO A C 1
ATOM 1219 O O . PRO A 1 150 ? 8.913 13.723 5.167 1.00 78.75 150 PRO A O 1
ATOM 1222 N N . MET A 1 151 ? 8.819 12.950 7.257 1.00 84.44 151 MET A N 1
ATOM 1223 C CA . MET A 1 151 ? 7.415 12.546 7.210 1.00 84.44 151 MET A CA 1
ATOM 1224 C C . MET A 1 151 ? 6.474 13.703 6.907 1.00 84.44 151 MET A C 1
ATOM 1226 O O . MET A 1 151 ? 5.555 13.542 6.112 1.00 84.44 151 MET A O 1
ATOM 1230 N N . VAL A 1 152 ? 6.743 14.884 7.463 1.00 87.62 152 VAL A N 1
ATOM 1231 C CA . VAL A 1 152 ? 5.974 16.105 7.172 1.00 87.62 152 VAL A CA 1
ATOM 1232 C C . VAL A 1 152 ? 6.013 16.418 5.675 1.00 87.62 152 VAL A C 1
ATOM 1234 O O . VAL A 1 152 ? 4.979 16.695 5.072 1.00 87.62 152 VAL A O 1
ATOM 1237 N N . ASP A 1 153 ? 7.185 16.297 5.048 1.00 79.25 153 ASP A N 1
ATOM 1238 C CA . ASP A 1 153 ? 7.337 16.526 3.611 1.00 79.25 153 ASP A CA 1
ATOM 1239 C C . ASP A 1 153 ? 6.628 15.453 2.785 1.00 79.25 153 ASP A C 1
ATOM 1241 O O . ASP A 1 153 ? 6.064 15.772 1.742 1.00 79.25 153 ASP A O 1
ATOM 1245 N N . ARG A 1 154 ? 6.616 14.195 3.247 1.00 78.00 154 ARG A N 1
ATOM 1246 C CA . ARG A 1 154 ? 5.895 13.102 2.576 1.00 78.00 154 ARG A CA 1
ATOM 1247 C C . ARG A 1 154 ? 4.381 13.283 2.651 1.00 78.00 154 ARG A C 1
ATOM 1249 O O . ARG A 1 154 ? 3.719 13.175 1.627 1.00 78.00 154 ARG A O 1
ATOM 1256 N N . ILE A 1 155 ? 3.835 13.592 3.825 1.00 82.88 155 ILE A N 1
ATOM 1257 C CA . ILE A 1 155 ? 2.393 13.821 4.000 1.00 82.88 155 ILE A CA 1
ATOM 1258 C C . ILE A 1 155 ? 1.935 15.037 3.193 1.00 82.88 155 ILE A C 1
ATOM 1260 O O . ILE A 1 155 ? 0.927 14.963 2.488 1.00 82.88 155 ILE A O 1
ATOM 1264 N N . ARG A 1 156 ? 2.721 16.119 3.213 1.00 83.25 156 ARG A N 1
ATOM 1265 C CA . ARG A 1 156 ? 2.488 17.301 2.381 1.00 83.25 156 ARG A CA 1
ATOM 1266 C C . ARG A 1 156 ? 2.545 16.977 0.889 1.00 83.25 156 ARG A C 1
ATOM 1268 O O . ARG A 1 156 ? 1.652 17.377 0.158 1.00 83.25 156 ARG A O 1
ATOM 1275 N N . ALA A 1 157 ? 3.541 16.212 0.444 1.00 70.69 157 ALA A N 1
ATOM 1276 C CA . ALA A 1 157 ? 3.644 15.749 -0.940 1.00 70.69 157 ALA A CA 1
ATOM 1277 C C . ALA A 1 157 ? 2.425 14.927 -1.379 1.00 70.69 157 ALA A C 1
ATOM 1279 O O . ALA A 1 157 ? 1.980 15.053 -2.520 1.00 70.69 157 ALA A O 1
ATOM 1280 N N . ILE A 1 158 ? 1.896 14.093 -0.477 1.00 65.81 158 ILE A N 1
ATOM 1281 C CA . ILE A 1 158 ? 0.684 13.318 -0.732 1.00 65.81 158 ILE A CA 1
ATOM 1282 C C . ILE A 1 158 ? -0.519 14.247 -0.876 1.00 65.81 158 ILE A C 1
ATOM 1284 O O . ILE A 1 158 ? -1.220 14.157 -1.882 1.00 65.81 158 ILE A O 1
ATOM 1288 N N . LEU A 1 159 ? -0.711 15.177 0.065 1.00 71.69 159 LEU A N 1
ATOM 1289 C CA . LEU A 1 159 ? -1.794 16.162 0.015 1.00 71.69 159 LEU A CA 1
ATOM 1290 C C . LEU A 1 159 ? -1.751 16.997 -1.272 1.00 71.69 159 LEU A C 1
ATOM 1292 O O . LEU A 1 159 ? -2.777 17.188 -1.912 1.00 71.69 159 LEU A O 1
ATOM 1296 N N . GLU A 1 160 ? -0.565 17.471 -1.660 1.00 67.12 160 GLU A N 1
ATOM 1297 C CA . GLU A 1 160 ? -0.361 18.337 -2.829 1.00 67.12 160 GLU A CA 1
ATOM 1298 C C . GLU A 1 160 ? -0.746 17.671 -4.163 1.00 67.12 160 GLU A C 1
ATOM 1300 O O . GLU A 1 160 ? -1.068 18.379 -5.115 1.00 67.12 160 GLU A O 1
ATOM 1305 N N . ALA A 1 161 ? -0.719 16.340 -4.262 1.00 55.56 161 ALA A N 1
ATOM 1306 C CA . ALA A 1 161 ? -1.097 15.638 -5.497 1.00 55.56 161 ALA A CA 1
ATOM 1307 C C . ALA A 1 161 ? -2.431 14.914 -5.448 1.00 55.56 161 ALA A C 1
ATOM 1309 O O . ALA A 1 161 ? -2.893 14.414 -6.473 1.00 55.56 161 ALA A O 1
ATOM 1310 N N . THR A 1 162 ? -2.981 14.794 -4.251 1.00 66.31 162 THR A N 1
ATOM 1311 C CA . THR A 1 162 ? -4.318 14.278 -4.028 1.00 66.31 162 THR A CA 1
ATOM 1312 C C . THR A 1 162 ? -5.166 15.473 -3.604 1.00 66.31 162 THR A C 1
ATOM 1314 O O . THR A 1 162 ? -5.211 16.482 -4.307 1.00 66.31 162 THR A O 1
ATOM 1317 N N . ASP A 1 163 ? -5.796 15.374 -2.445 1.00 70.94 163 ASP A N 1
ATOM 1318 C CA . ASP A 1 163 ? -6.432 16.441 -1.701 1.00 70.94 163 ASP A CA 1
ATOM 1319 C C . ASP A 1 163 ? -6.716 15.905 -0.283 1.00 70.94 163 ASP A C 1
ATOM 1321 O O . ASP A 1 163 ? -6.341 14.784 0.072 1.00 70.94 163 ASP A O 1
ATOM 1325 N N . ALA A 1 164 ? -7.375 16.698 0.561 1.00 70.62 164 ALA A N 1
ATOM 1326 C CA . ALA A 1 164 ? -7.653 16.305 1.941 1.00 70.62 164 ALA A CA 1
ATOM 1327 C C . ALA A 1 164 ? -8.667 15.146 2.078 1.00 70.62 164 ALA A C 1
ATOM 1329 O O . ALA A 1 164 ? -8.828 14.617 3.184 1.00 70.62 164 ALA A O 1
ATOM 1330 N N . SER A 1 165 ? -9.367 14.755 1.005 1.00 65.88 165 SER A N 1
ATOM 1331 C CA . SER A 1 165 ? -10.258 13.586 0.989 1.00 65.88 165 SER A CA 1
ATOM 1332 C C . SER A 1 165 ? -9.483 12.271 0.907 1.00 65.88 165 SER A C 1
ATOM 1334 O O . SER A 1 165 ? -9.939 11.268 1.454 1.00 65.88 165 SER A O 1
ATOM 1336 N N . PHE A 1 166 ? -8.282 12.280 0.320 1.00 68.38 166 PHE A N 1
ATOM 1337 C CA . PHE A 1 166 ? -7.396 11.124 0.318 1.00 68.38 166 PHE A CA 1
ATOM 1338 C C . PHE A 1 166 ? -6.742 10.971 1.692 1.00 68.38 166 PHE A C 1
ATOM 1340 O O . PHE A 1 166 ? -5.974 11.829 2.125 1.00 68.38 166 PHE A O 1
ATOM 1347 N N . LYS A 1 167 ? -7.046 9.881 2.401 1.00 76.56 167 LYS A N 1
ATOM 1348 C CA . LYS A 1 167 ? -6.517 9.631 3.744 1.00 76.56 167 LYS A CA 1
ATOM 1349 C C . LYS A 1 167 ? -5.336 8.670 3.729 1.00 76.56 167 LYS A C 1
ATOM 1351 O O . LYS A 1 167 ? -5.330 7.687 2.998 1.00 76.56 167 LYS A O 1
ATOM 1356 N N . CYS A 1 168 ? -4.358 8.948 4.583 1.00 79.00 168 CYS A N 1
ATOM 1357 C CA . CYS A 1 168 ? -3.170 8.129 4.779 1.00 79.00 168 CYS A CA 1
ATOM 1358 C C . CYS A 1 168 ? -3.164 7.502 6.170 1.00 79.00 168 CYS A C 1
ATOM 1360 O O . CYS A 1 168 ? -3.346 8.207 7.165 1.00 79.00 168 CYS A O 1
ATOM 1362 N N . THR A 1 169 ? -2.839 6.215 6.228 1.00 85.81 169 THR A N 1
ATOM 1363 C CA . THR A 1 169 ? -2.390 5.540 7.449 1.00 85.81 169 THR A CA 1
ATOM 1364 C C . THR A 1 169 ? -0.871 5.662 7.543 1.00 85.81 169 THR A C 1
ATOM 1366 O O . THR A 1 169 ? -0.151 5.327 6.594 1.00 85.81 169 THR A O 1
ATOM 1369 N N . VAL A 1 170 ? -0.374 6.166 8.673 1.00 90.81 170 VAL A N 1
ATOM 1370 C CA . VAL A 1 170 ? 1.062 6.253 8.968 1.00 90.81 170 VAL A CA 1
ATOM 1371 C C . VAL A 1 170 ? 1.424 5.134 9.932 1.00 90.81 170 VAL A C 1
ATOM 1373 O O . VAL A 1 170 ? 0.983 5.130 11.076 1.00 90.81 170 VAL A O 1
ATOM 1376 N N . ASP A 1 171 ? 2.249 4.200 9.469 1.00 92.56 171 ASP A N 1
ATOM 1377 C CA . ASP A 1 171 ? 2.552 2.968 10.195 1.00 92.56 171 ASP A CA 1
ATOM 1378 C C . ASP A 1 171 ? 4.070 2.827 10.386 1.00 92.56 171 ASP A C 1
ATOM 1380 O O . ASP A 1 171 ? 4.778 2.279 9.529 1.00 92.56 171 ASP A O 1
ATOM 1384 N N . PRO A 1 172 ? 4.636 3.341 11.491 1.00 90.25 172 PRO A N 1
ATOM 1385 C CA . PRO A 1 172 ? 6.046 3.137 11.779 1.00 90.25 172 PRO A CA 1
ATOM 1386 C C . PRO A 1 172 ? 6.368 1.710 12.235 1.00 90.25 172 PRO A C 1
ATOM 1388 O O . PRO A 1 172 ? 7.548 1.359 12.335 1.00 90.25 172 PRO A O 1
ATOM 1391 N N . ASN A 1 173 ? 5.359 0.870 12.490 1.00 91.38 173 ASN A N 1
ATOM 1392 C CA . ASN A 1 173 ? 5.501 -0.489 13.004 1.00 91.38 173 ASN A CA 1
ATOM 1393 C C . ASN A 1 173 ? 6.368 -0.527 14.276 1.00 91.38 173 ASN A C 1
ATOM 1395 O O . ASN A 1 173 ? 7.397 -1.205 14.332 1.00 91.38 173 ASN A O 1
ATOM 1399 N N . GLN A 1 174 ? 5.939 0.236 15.283 1.00 94.56 174 GLN A N 1
ATOM 1400 C CA . GLN A 1 174 ? 6.517 0.398 16.623 1.00 94.56 174 GLN A CA 1
ATOM 1401 C C . GLN A 1 174 ? 7.812 1.225 16.698 1.00 94.56 174 GLN A C 1
ATOM 1403 O O . GLN A 1 174 ? 8.528 1.163 17.699 1.00 94.56 174 GLN A O 1
ATOM 1408 N N . ARG A 1 175 ? 8.148 1.983 15.646 1.00 93.19 175 ARG A N 1
ATOM 1409 C CA . ARG A 1 175 ? 9.456 2.656 15.510 1.00 93.19 175 ARG A CA 1
ATOM 1410 C C . ARG A 1 175 ? 9.471 4.147 15.837 1.00 93.19 175 ARG A C 1
ATOM 1412 O O . ARG A 1 175 ? 10.501 4.784 15.631 1.00 93.19 175 ARG A O 1
ATOM 1419 N N . PHE A 1 176 ? 8.401 4.725 16.379 1.00 93.00 176 PHE A N 1
ATOM 1420 C CA . PHE A 1 176 ? 8.559 5.980 17.114 1.00 93.00 176 PHE A CA 1
ATOM 1421 C C . PHE A 1 176 ? 9.071 5.645 18.513 1.00 93.00 176 PHE A C 1
ATOM 1423 O O . PHE A 1 176 ? 8.328 5.249 19.407 1.00 93.00 176 PHE A O 1
ATOM 1430 N N . TYR A 1 177 ? 10.390 5.748 18.681 1.00 91.50 177 TYR A N 1
ATOM 1431 C CA . TYR A 1 177 ? 11.090 5.284 19.881 1.00 91.50 177 TYR A CA 1
ATOM 1432 C C . TYR A 1 177 ? 10.868 6.171 21.115 1.00 91.50 177 TYR A C 1
ATOM 1434 O O . TYR A 1 177 ? 11.273 5.795 22.216 1.00 91.50 177 TYR A O 1
ATOM 1442 N N . ARG A 1 178 ? 10.249 7.347 20.951 1.00 91.50 178 ARG A N 1
ATOM 1443 C CA . ARG A 1 178 ? 9.951 8.296 22.030 1.00 91.50 178 ARG A CA 1
ATOM 1444 C C . ARG A 1 178 ? 8.571 8.913 21.829 1.00 91.50 178 ARG A C 1
ATOM 1446 O O . ARG A 1 178 ? 8.274 9.414 20.745 1.00 91.50 178 ARG A O 1
ATOM 1453 N N . SER A 1 179 ? 7.759 8.947 22.886 1.00 93.69 179 SER A N 1
ATOM 1454 C CA . SER A 1 179 ? 6.413 9.538 22.834 1.00 93.69 179 SER A CA 1
ATOM 1455 C C . SER A 1 179 ? 6.435 11.022 22.455 1.00 93.69 179 SER A C 1
ATOM 1457 O O . SER A 1 179 ? 5.596 11.472 21.684 1.00 93.69 179 SER A O 1
ATOM 1459 N N . SER A 1 180 ? 7.434 11.782 22.913 1.00 94.56 180 SER A N 1
ATOM 1460 C CA . SER A 1 180 ? 7.588 13.200 22.563 1.00 94.56 180 SER A CA 1
ATOM 1461 C C . SER A 1 180 ? 7.803 13.436 21.065 1.00 94.56 180 SER A C 1
ATOM 1463 O O . SER A 1 180 ? 7.257 14.391 20.517 1.00 94.56 180 SER A O 1
ATOM 1465 N N . GLU A 1 181 ? 8.564 12.566 20.396 1.00 92.81 181 GLU A N 1
ATOM 1466 C CA . GLU A 1 181 ? 8.792 12.631 18.947 1.00 92.81 181 GLU A CA 1
ATOM 1467 C C . GLU A 1 181 ? 7.517 12.263 18.181 1.00 92.81 181 GLU A C 1
ATOM 1469 O O . GLU A 1 181 ? 7.141 12.969 17.246 1.00 92.81 181 GLU A O 1
ATOM 1474 N N . ALA A 1 182 ? 6.803 11.222 18.626 1.00 95.69 182 ALA A N 1
ATOM 1475 C CA . ALA A 1 182 ? 5.514 10.835 18.052 1.00 95.69 182 ALA A CA 1
ATOM 1476 C C . ALA A 1 182 ? 4.477 11.967 18.158 1.00 95.69 182 ALA A C 1
ATOM 1478 O O . ALA A 1 182 ? 3.825 12.298 17.172 1.00 95.69 182 ALA A O 1
ATOM 1479 N N . ILE A 1 183 ? 4.370 12.608 19.329 1.00 97.56 183 ILE A N 1
ATOM 1480 C CA . ILE A 1 183 ? 3.456 13.737 19.566 1.00 97.56 183 ILE A CA 1
ATOM 1481 C C . ILE A 1 183 ? 3.832 14.938 18.694 1.00 97.56 183 ILE A C 1
ATOM 1483 O O . ILE A 1 183 ? 2.956 15.585 18.121 1.00 97.56 183 ILE A O 1
ATOM 1487 N N . ALA A 1 184 ? 5.127 15.246 18.576 1.00 96.44 184 ALA A N 1
ATOM 1488 C CA . ALA A 1 184 ? 5.591 16.338 17.727 1.00 96.44 184 ALA A CA 1
ATOM 1489 C C . ALA A 1 184 ? 5.240 16.098 16.249 1.00 96.44 184 ALA A C 1
ATOM 1491 O O . ALA A 1 184 ? 4.760 17.016 15.584 1.00 96.44 184 ALA A O 1
ATOM 1492 N N . LEU A 1 185 ? 5.426 14.869 15.753 1.00 96.06 185 LEU A N 1
ATOM 1493 C CA . LEU A 1 185 ? 5.044 14.482 14.393 1.00 96.06 185 LEU A CA 1
ATOM 1494 C C . LEU A 1 185 ? 3.529 14.537 14.185 1.00 96.06 185 LEU A C 1
ATOM 1496 O O . LEU A 1 185 ? 3.086 15.138 13.211 1.00 96.06 185 LEU A O 1
ATOM 1500 N N . ALA A 1 186 ? 2.739 13.989 15.111 1.00 97.06 186 ALA A N 1
ATOM 1501 C CA . ALA A 1 186 ? 1.281 14.015 15.030 1.00 97.06 186 ALA A CA 1
ATOM 1502 C C . ALA A 1 186 ? 0.755 15.453 14.905 1.00 97.06 186 ALA A C 1
ATOM 1504 O O . ALA A 1 186 ? 0.053 15.772 13.950 1.00 97.06 186 ALA A O 1
ATOM 1505 N N . ARG A 1 187 ? 1.211 16.361 15.778 1.00 97.00 187 ARG A N 1
ATOM 1506 C CA . ARG A 1 187 ? 0.869 17.795 15.712 1.00 97.00 187 ARG A CA 1
ATOM 1507 C C . ARG A 1 187 ? 1.315 18.465 14.417 1.00 97.00 187 ARG A C 1
ATOM 1509 O O . ARG A 1 187 ? 0.652 19.379 13.940 1.00 97.00 187 ARG A O 1
ATOM 1516 N N . ALA A 1 188 ? 2.438 18.038 13.845 1.00 96.56 188 ALA A N 1
ATOM 1517 C CA . ALA A 1 188 ? 2.891 18.544 12.554 1.00 96.56 188 ALA A CA 1
ATOM 1518 C C . ALA A 1 188 ? 2.029 18.034 11.386 1.00 96.56 188 ALA A C 1
ATOM 1520 O O . ALA A 1 188 ? 1.976 18.694 10.350 1.00 96.56 188 ALA A O 1
ATOM 1521 N N . PHE A 1 189 ? 1.359 16.888 11.538 1.00 95.50 189 PHE A N 1
ATOM 1522 C CA . PHE A 1 189 ? 0.461 16.333 10.527 1.00 95.50 189 PHE A CA 1
ATOM 1523 C C . PHE A 1 189 ? -0.951 16.928 10.569 1.00 95.50 189 PHE A C 1
ATOM 1525 O O . PHE A 1 189 ? -1.581 17.036 9.518 1.00 95.50 189 PHE A O 1
ATOM 1532 N N . GLU A 1 190 ? -1.441 17.337 11.745 1.00 95.25 190 GLU A N 1
ATOM 1533 C CA . GLU A 1 190 ? -2.805 17.865 11.931 1.00 95.25 190 GLU A CA 1
ATOM 1534 C C . GLU A 1 190 ? -3.205 18.954 10.919 1.00 95.25 190 GLU A C 1
ATOM 1536 O O . GLU A 1 190 ? -4.296 18.845 10.351 1.00 95.25 190 GLU A O 1
ATOM 1541 N N . PRO A 1 191 ? -2.356 19.955 10.596 1.00 94.88 191 PRO A N 1
ATOM 1542 C CA . PRO A 1 191 ? -2.719 20.998 9.639 1.00 94.88 191 PRO A CA 1
ATOM 1543 C C . PRO A 1 191 ? -2.984 20.489 8.216 1.00 94.88 191 PRO A C 1
ATOM 1545 O O . PRO A 1 191 ? -3.641 21.184 7.445 1.00 94.88 191 PRO A O 1
ATOM 1548 N N . PHE A 1 192 ? -2.473 19.310 7.843 1.00 91.19 192 PHE A N 1
ATOM 1549 C CA . PHE A 1 192 ? -2.690 18.736 6.512 1.00 91.19 192 PHE A CA 1
ATOM 1550 C C . PHE A 1 192 ? -4.059 18.066 6.378 1.00 91.19 192 PHE A C 1
ATOM 1552 O O . PHE A 1 192 ? -4.591 17.973 5.274 1.00 91.19 192 PHE A O 1
ATOM 1559 N N . GLY A 1 193 ? -4.630 17.581 7.485 1.00 86.50 193 GLY A N 1
ATOM 1560 C CA . GLY A 1 193 ? -5.953 16.956 7.515 1.00 86.50 193 GLY A CA 1
ATOM 1561 C C . GLY A 1 193 ? -6.094 15.653 6.715 1.00 86.50 193 GLY A C 1
ATOM 1562 O O . GLY A 1 193 ? -7.201 15.125 6.631 1.00 86.50 193 GLY A O 1
ATOM 1563 N N . ASN A 1 194 ? -5.020 15.117 6.126 1.00 84.31 194 ASN A N 1
ATOM 1564 C CA . ASN A 1 194 ? -5.027 13.921 5.275 1.00 84.31 194 ASN A CA 1
ATOM 1565 C C . ASN A 1 194 ? -4.383 12.682 5.927 1.00 84.31 194 ASN A C 1
ATOM 1567 O O . ASN A 1 194 ? -4.247 11.654 5.270 1.00 84.31 194 ASN A O 1
ATOM 1571 N N . VAL A 1 195 ? -4.017 12.742 7.209 1.00 90.69 195 VAL A N 1
ATOM 1572 C CA . VAL A 1 195 ? -3.635 11.560 8.000 1.00 90.69 195 VAL A CA 1
ATOM 1573 C C . VAL A 1 195 ? -4.871 11.069 8.748 1.00 90.69 195 VAL A C 1
ATOM 1575 O O . VAL A 1 195 ? -5.419 11.812 9.558 1.00 90.69 195 VAL A O 1
ATOM 1578 N N . ALA A 1 196 ? -5.338 9.856 8.443 1.00 86.25 196 ALA A N 1
ATOM 1579 C CA . ALA A 1 196 ? -6.476 9.255 9.142 1.00 86.25 196 ALA A CA 1
ATOM 1580 C C . ALA A 1 196 ? -6.059 8.722 10.510 1.00 86.25 196 ALA A C 1
ATOM 1582 O O . ALA A 1 196 ? -6.719 9.004 11.508 1.00 86.25 196 ALA A O 1
ATOM 1583 N N . GLU A 1 197 ? -4.956 7.976 10.546 1.00 92.50 197 GLU A N 1
ATOM 1584 C CA . GLU A 1 197 ? -4.532 7.271 11.748 1.00 92.50 197 GLU A CA 1
ATOM 1585 C C . GLU A 1 197 ? -3.017 7.038 11.800 1.00 92.50 197 GLU A C 1
ATOM 1587 O O . GLU A 1 197 ? -2.316 7.000 10.779 1.00 92.50 197 GLU A O 1
ATOM 1592 N N . LEU A 1 198 ? -2.529 6.875 13.027 1.00 96.94 198 LEU A N 1
ATOM 1593 C CA . LEU A 1 198 ? -1.198 6.395 13.362 1.00 96.94 198 LEU A CA 1
ATOM 1594 C C . LEU A 1 198 ? -1.328 4.943 13.835 1.00 96.94 198 LEU A C 1
ATOM 1596 O O . LEU A 1 198 ? -1.809 4.692 14.941 1.00 96.94 198 LEU A O 1
ATOM 1600 N N . GLU A 1 199 ? -0.904 3.994 13.004 1.00 95.56 199 GLU A N 1
ATOM 1601 C CA . GLU A 1 199 ? -0.953 2.559 13.307 1.00 95.56 199 GLU A CA 1
ATOM 1602 C C . GLU A 1 199 ? 0.362 2.097 13.930 1.00 95.56 199 GLU A C 1
ATOM 1604 O O . GLU A 1 199 ? 1.435 2.346 13.384 1.00 95.56 199 GLU A O 1
ATOM 1609 N N . ASP A 1 200 ? 0.290 1.396 15.063 1.00 96.62 200 ASP A N 1
ATOM 1610 C CA . ASP A 1 200 ? 1.466 0.915 15.793 1.00 96.62 200 ASP A CA 1
ATOM 1611 C C . ASP A 1 200 ? 2.551 2.002 15.950 1.00 96.62 200 ASP A C 1
ATOM 1613 O O . ASP A 1 200 ? 3.717 1.762 15.622 1.00 96.62 200 ASP A O 1
ATOM 1617 N N . PRO A 1 201 ? 2.223 3.222 16.419 1.00 96.00 201 PRO A N 1
ATOM 1618 C CA . PRO A 1 201 ? 3.187 4.317 16.434 1.00 96.00 201 PRO A CA 1
ATOM 1619 C C . PRO A 1 201 ? 4.419 3.983 17.288 1.00 96.00 201 PRO A C 1
ATOM 1621 O O . PRO A 1 201 ? 5.559 4.226 16.890 1.00 96.00 201 PRO A O 1
ATOM 1624 N N . MET A 1 202 ? 4.193 3.366 18.448 1.00 95.38 202 MET A N 1
ATOM 1625 C CA . MET A 1 202 ? 5.207 3.022 19.449 1.00 95.38 202 MET A CA 1
ATOM 1626 C C . MET A 1 202 ? 5.114 1.537 19.819 1.00 95.38 202 MET A C 1
ATOM 1628 O O . MET A 1 202 ? 4.239 0.816 19.343 1.00 95.38 202 MET A O 1
ATOM 1632 N N . ALA A 1 203 ? 6.028 1.064 20.668 1.00 95.06 203 ALA A N 1
ATOM 1633 C CA . ALA A 1 203 ? 6.033 -0.321 21.129 1.00 95.06 203 ALA A CA 1
ATOM 1634 C C . ALA A 1 203 ? 4.701 -0.720 21.793 1.00 95.06 203 ALA A C 1
ATOM 1636 O O . ALA A 1 203 ? 4.272 -0.086 22.756 1.00 95.06 203 ALA A O 1
ATOM 1637 N N . LYS A 1 204 ? 4.087 -1.814 21.316 1.00 94.69 204 LYS A N 1
ATOM 1638 C CA . LYS A 1 204 ? 2.725 -2.255 21.699 1.00 94.69 204 LYS A CA 1
ATOM 1639 C C . LYS A 1 204 ? 2.538 -2.513 23.192 1.00 94.69 204 LYS A C 1
ATOM 1641 O O . LYS A 1 204 ? 1.439 -2.365 23.711 1.00 94.69 204 LYS A O 1
ATOM 1646 N N . TRP A 1 205 ? 3.609 -2.902 23.886 1.00 95.00 205 TRP A N 1
ATOM 1647 C CA . TRP A 1 205 ? 3.575 -3.156 25.327 1.00 95.00 205 TRP A CA 1
ATOM 1648 C C . TRP A 1 205 ? 3.414 -1.872 26.156 1.00 95.00 205 TRP A C 1
ATOM 1650 O O . TRP A 1 205 ? 3.039 -1.948 27.323 1.00 95.00 205 TRP A O 1
ATOM 1660 N N . ASN A 1 206 ? 3.691 -0.699 25.576 1.00 96.94 206 ASN A N 1
ATOM 1661 C CA . ASN A 1 206 ? 3.642 0.584 26.267 1.00 96.94 206 ASN A CA 1
ATOM 1662 C C . ASN A 1 206 ? 2.346 1.341 25.940 1.00 96.94 206 ASN A C 1
ATOM 1664 O O . ASN A 1 206 ? 2.326 2.320 25.187 1.00 96.94 206 ASN A O 1
ATOM 1668 N N . LEU A 1 207 ? 1.246 0.862 26.522 1.00 98.19 207 LEU A N 1
ATOM 1669 C CA . LEU A 1 207 ? -0.080 1.458 26.349 1.00 98.19 207 LEU A CA 1
ATOM 1670 C C . LEU A 1 207 ? -0.165 2.882 26.919 1.00 98.19 207 LEU A C 1
ATOM 1672 O O . LEU A 1 207 ? -0.894 3.703 26.368 1.00 98.19 207 LEU A O 1
ATOM 1676 N N . ASP A 1 208 ? 0.625 3.207 27.947 1.00 98.00 208 ASP A N 1
ATOM 1677 C CA . ASP A 1 208 ? 0.677 4.554 28.529 1.00 98.00 208 ASP A CA 1
ATOM 1678 C C . ASP A 1 208 ? 1.158 5.592 27.510 1.00 98.00 208 ASP A C 1
ATOM 1680 O O . ASP A 1 208 ? 0.639 6.705 27.455 1.00 98.00 208 ASP A O 1
ATOM 1684 N N . TRP A 1 209 ? 2.135 5.241 26.669 1.00 97.62 209 TRP A N 1
ATOM 1685 C CA . TRP A 1 209 ? 2.602 6.131 25.604 1.00 97.62 209 TRP A CA 1
ATOM 1686 C C . TRP A 1 209 ? 1.588 6.269 24.470 1.00 97.62 209 TRP A C 1
ATOM 1688 O O . TRP A 1 209 ? 1.445 7.358 23.918 1.00 97.62 209 TRP A O 1
ATOM 1698 N N . CYS A 1 210 ? 0.860 5.199 24.148 1.00 97.69 210 CYS A N 1
ATOM 1699 C CA . CYS A 1 210 ? -0.226 5.259 23.171 1.00 97.69 210 CYS A CA 1
ATOM 1700 C C . CYS A 1 210 ? -1.362 6.165 23.673 1.00 97.69 210 CYS A C 1
ATOM 1702 O O . CYS A 1 210 ? -1.792 7.050 22.937 1.00 97.69 210 CYS A O 1
ATOM 1704 N N . LYS A 1 211 ? -1.747 6.043 24.954 1.00 98.38 211 LYS A N 1
ATOM 1705 C CA . LYS A 1 211 ? -2.691 6.955 25.616 1.00 98.38 211 LYS A CA 1
ATOM 1706 C C . LYS A 1 211 ? -2.203 8.405 25.580 1.00 98.38 211 LYS A C 1
ATOM 1708 O O . LYS A 1 211 ? -2.946 9.279 25.154 1.00 98.38 211 LYS A O 1
ATOM 1713 N N . GLN A 1 212 ? -0.950 8.663 25.966 1.00 98.00 212 GLN A N 1
ATOM 1714 C CA . GLN A 1 212 ? -0.372 10.015 25.933 1.00 98.00 212 GLN A CA 1
ATOM 1715 C C . GLN A 1 212 ? -0.398 10.629 24.530 1.00 98.00 212 GLN A C 1
ATOM 1717 O O . GLN A 1 212 ? -0.677 11.817 24.391 1.00 98.00 212 GLN A O 1
ATOM 1722 N N . LEU A 1 213 ? -0.093 9.842 23.493 1.00 98.19 213 LEU A N 1
ATOM 1723 C CA . LEU A 1 213 ? -0.178 10.305 22.111 1.00 98.19 213 LEU A CA 1
ATOM 1724 C C . LEU A 1 213 ? -1.623 10.632 21.740 1.00 98.19 213 LEU A C 1
ATOM 1726 O O . LEU A 1 213 ? -1.880 11.737 21.274 1.00 98.19 213 LEU A O 1
ATOM 1730 N N . ARG A 1 214 ? -2.545 9.703 22.002 1.00 98.00 214 ARG A N 1
ATOM 1731 C CA . ARG A 1 214 ? -3.977 9.839 21.729 1.00 98.00 214 ARG A CA 1
ATOM 1732 C C . ARG A 1 214 ? -4.585 11.080 22.386 1.00 98.00 214 ARG A C 1
ATOM 1734 O O . ARG A 1 214 ? -5.340 11.802 21.756 1.00 98.00 214 ARG A O 1
ATOM 1741 N N . GLU A 1 215 ? -4.223 11.376 23.631 1.00 97.94 215 GLU A N 1
ATOM 1742 C CA . GLU A 1 215 ? -4.684 12.583 24.335 1.00 97.94 215 GLU A CA 1
ATOM 1743 C C . GLU A 1 215 ? -4.071 13.883 23.779 1.00 97.94 215 GLU A C 1
ATOM 1745 O O . GLU A 1 215 ? -4.590 14.973 24.024 1.00 97.94 215 GLU A O 1
ATOM 1750 N N . ALA A 1 216 ? -2.958 13.795 23.047 1.00 98.00 216 ALA A N 1
ATOM 1751 C CA . ALA A 1 216 ? -2.192 14.941 22.567 1.00 98.00 216 ALA A CA 1
ATOM 1752 C C . ALA A 1 216 ? -2.443 15.309 21.094 1.00 98.00 216 ALA A C 1
ATOM 1754 O O . ALA A 1 216 ? -1.858 16.302 20.638 1.00 98.00 216 ALA A O 1
ATOM 1755 N N . THR A 1 217 ? -3.263 14.540 20.367 1.00 97.81 217 THR A N 1
ATOM 1756 C CA . THR A 1 217 ? -3.599 14.772 18.956 1.00 97.81 217 THR A CA 1
ATOM 1757 C C . THR A 1 217 ? -5.058 14.437 18.639 1.00 97.81 217 THR A C 1
ATOM 1759 O O . THR A 1 217 ? -5.728 13.709 19.359 1.00 97.81 217 THR A O 1
ATOM 1762 N N . THR A 1 218 ? -5.548 14.984 17.534 1.00 96.19 218 THR A N 1
ATOM 1763 C CA . THR A 1 218 ? -6.838 14.670 16.910 1.00 96.19 218 THR A CA 1
ATOM 1764 C C . THR A 1 218 ? -6.758 13.536 15.881 1.00 96.19 218 THR A C 1
ATOM 1766 O O . THR A 1 218 ? -7.794 13.082 15.398 1.00 96.19 218 THR A O 1
ATOM 1769 N N . ILE A 1 219 ? -5.550 13.080 15.529 1.00 96.69 219 ILE A N 1
ATOM 1770 C CA . ILE A 1 219 ? -5.329 11.943 14.626 1.00 96.69 219 ILE A CA 1
ATOM 1771 C C . ILE A 1 219 ? -5.557 10.640 15.395 1.00 96.69 219 ILE A C 1
ATOM 1773 O O . ILE A 1 219 ? -5.039 10.478 16.498 1.00 96.69 219 ILE A O 1
ATOM 1777 N N . LEU A 1 220 ? -6.291 9.696 14.802 1.00 97.50 220 LEU A N 1
ATOM 1778 C CA . LEU A 1 220 ? -6.632 8.440 15.468 1.00 97.50 220 LEU A CA 1
ATOM 1779 C C . LEU A 1 220 ? -5.375 7.618 15.776 1.00 97.50 220 LEU A C 1
ATOM 1781 O O . LEU A 1 220 ? -4.478 7.499 14.940 1.00 97.50 220 LEU A O 1
ATOM 1785 N N . VAL A 1 221 ? -5.315 7.020 16.963 1.00 98.44 221 VAL A N 1
ATOM 1786 C CA . VAL A 1 221 ? -4.250 6.082 17.338 1.00 98.44 221 VAL A CA 1
ATOM 1787 C C . VAL A 1 221 ? -4.781 4.657 17.270 1.00 98.44 221 VAL A C 1
ATOM 1789 O O . VAL A 1 221 ? -5.765 4.324 17.931 1.00 98.44 221 VAL A O 1
ATOM 1792 N N . ALA A 1 222 ? -4.099 3.801 16.513 1.00 97.94 222 ALA A N 1
ATOM 1793 C CA . ALA A 1 222 ? -4.480 2.409 16.331 1.00 97.94 222 ALA A CA 1
ATOM 1794 C C . ALA A 1 222 ? -3.373 1.444 16.756 1.00 97.94 222 ALA A C 1
ATOM 1796 O O . ALA A 1 222 ? -2.181 1.723 16.600 1.00 97.94 222 ALA A O 1
ATOM 1797 N N . LEU A 1 223 ? -3.778 0.269 17.239 1.00 97.88 223 LEU A N 1
ATOM 1798 C CA . LEU A 1 223 ? -2.879 -0.861 17.460 1.00 97.88 223 LEU A CA 1
ATOM 1799 C C . LEU A 1 223 ? -3.315 -2.064 16.634 1.00 97.88 223 LEU A C 1
ATOM 1801 O O . LEU A 1 223 ? -4.499 -2.402 16.576 1.00 97.88 223 LEU A O 1
ATOM 1805 N N . HIS A 1 224 ? -2.326 -2.740 16.061 1.00 95.94 224 HIS A N 1
ATOM 1806 C CA . HIS A 1 224 ? -2.491 -4.016 15.388 1.00 95.94 224 HIS A CA 1
ATOM 1807 C C . HIS A 1 224 ? -2.365 -5.176 16.377 1.00 95.94 224 HIS A C 1
ATOM 1809 O O . HIS A 1 224 ? -1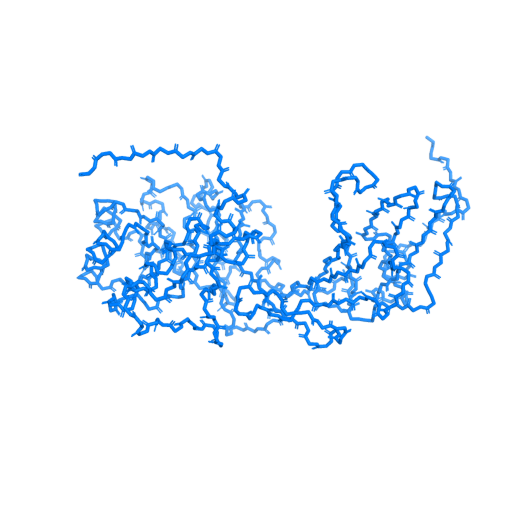.277 -5.462 16.890 1.00 95.94 224 HIS A O 1
ATOM 1815 N N . LEU A 1 225 ? -3.483 -5.844 16.664 1.00 96.38 225 LEU A N 1
ATOM 1816 C CA . LEU A 1 225 ? -3.604 -6.844 17.724 1.00 96.38 225 LEU A CA 1
ATOM 1817 C C . LEU A 1 225 ? -4.250 -8.138 17.220 1.00 96.38 225 LEU A C 1
ATOM 1819 O O . LEU A 1 225 ? -5.170 -8.136 16.409 1.00 96.38 225 LEU A O 1
ATOM 1823 N N . VAL A 1 226 ? -3.776 -9.259 17.766 1.00 92.50 226 VAL A N 1
ATOM 1824 C CA . VAL A 1 226 ? -4.299 -10.604 17.464 1.00 92.50 226 VAL A CA 1
ATOM 1825 C C . VAL A 1 226 ? -5.062 -11.155 18.668 1.00 92.50 226 VAL A C 1
ATOM 1827 O O . VAL A 1 226 ? -6.174 -11.669 18.556 1.00 92.50 226 VAL A O 1
ATOM 1830 N N . ASN A 1 227 ? -4.459 -11.054 19.853 1.00 94.25 227 ASN A N 1
ATOM 1831 C CA . ASN A 1 227 ? -4.961 -11.666 21.075 1.00 94.25 227 ASN A CA 1
ATOM 1832 C C . ASN A 1 227 ? -6.105 -10.831 21.694 1.00 94.25 227 ASN A C 1
ATOM 1834 O O . ASN A 1 227 ? -5.893 -9.657 22.011 1.00 94.25 227 ASN A O 1
ATOM 1838 N N . PRO A 1 228 ? -7.285 -11.426 21.967 1.00 95.25 228 PRO A N 1
ATOM 1839 C CA . PRO A 1 228 ? -8.380 -10.756 22.672 1.00 95.25 228 PRO A CA 1
ATOM 1840 C C . PRO A 1 228 ? -7.985 -10.124 24.013 1.00 95.25 228 PRO A C 1
ATOM 1842 O O . PRO A 1 228 ? -8.545 -9.102 24.401 1.00 95.25 228 PRO A O 1
ATOM 1845 N N . HIS A 1 229 ? -7.019 -10.705 24.732 1.00 96.50 229 HIS A N 1
ATOM 1846 C CA . HIS A 1 229 ? -6.541 -10.142 25.997 1.00 96.50 229 HIS A CA 1
ATOM 1847 C C . HIS A 1 229 ? -5.789 -8.821 25.809 1.00 96.50 229 HIS A C 1
ATOM 1849 O O . HIS A 1 229 ? -5.929 -7.919 26.639 1.00 96.50 229 HIS A O 1
ATOM 1855 N N . ASP A 1 230 ? -5.043 -8.677 24.714 1.00 97.44 230 ASP A N 1
ATOM 1856 C CA . ASP A 1 230 ? -4.336 -7.435 24.399 1.00 97.44 230 ASP A CA 1
ATOM 1857 C C . ASP A 1 230 ? -5.333 -6.357 23.966 1.00 97.44 230 ASP A C 1
ATOM 1859 O O . ASP A 1 230 ? -5.215 -5.210 24.386 1.00 97.44 230 ASP A O 1
ATOM 1863 N N . ILE A 1 231 ? -6.378 -6.744 23.225 1.00 98.19 231 ILE A N 1
ATOM 1864 C CA . ILE A 1 231 ? -7.494 -5.859 22.855 1.00 98.19 231 ILE A CA 1
ATOM 1865 C C . ILE A 1 231 ? -8.186 -5.318 24.111 1.00 98.19 231 ILE A C 1
ATOM 1867 O O . ILE A 1 231 ? -8.335 -4.108 24.267 1.00 98.19 231 ILE A O 1
ATOM 1871 N N . ILE A 1 232 ? -8.546 -6.198 25.052 1.00 98.44 232 ILE A N 1
ATOM 1872 C CA . ILE A 1 232 ? -9.142 -5.794 26.335 1.00 98.44 232 ILE A CA 1
ATOM 1873 C C . ILE A 1 232 ? -8.195 -4.864 27.105 1.00 98.44 232 ILE A C 1
ATOM 1875 O O . ILE A 1 232 ? -8.645 -3.894 27.713 1.00 98.44 232 ILE A O 1
ATOM 1879 N N . SER A 1 233 ? -6.891 -5.140 27.085 1.00 98.56 233 SER A N 1
ATOM 1880 C CA . SER A 1 233 ? -5.892 -4.314 27.769 1.00 98.56 233 SER A CA 1
ATOM 1881 C C . SER A 1 233 ? -5.784 -2.917 27.149 1.00 98.56 233 SER A C 1
ATOM 1883 O O . SER A 1 233 ? -5.804 -1.934 27.888 1.00 98.56 233 SER A O 1
ATOM 1885 N N . ALA A 1 234 ? -5.756 -2.815 25.817 1.00 98.56 234 ALA A N 1
ATOM 1886 C CA . ALA A 1 234 ? -5.735 -1.546 25.089 1.00 98.56 234 ALA A CA 1
ATOM 1887 C C . ALA A 1 234 ? -7.002 -0.711 25.339 1.00 98.56 234 ALA A C 1
ATOM 1889 O O . ALA A 1 234 ? -6.899 0.488 25.604 1.00 98.56 234 ALA A O 1
ATOM 1890 N N . ILE A 1 235 ? -8.179 -1.354 25.344 1.00 98.50 235 ILE A N 1
ATOM 1891 C CA . ILE A 1 235 ? -9.465 -0.719 25.678 1.00 98.50 235 ILE A CA 1
ATOM 1892 C C . ILE A 1 235 ? -9.438 -0.176 27.109 1.00 98.50 235 ILE A C 1
ATOM 1894 O O . ILE A 1 235 ? -9.728 0.995 27.333 1.00 98.50 235 ILE A O 1
ATOM 1898 N N . LYS A 1 236 ? -9.049 -1.003 28.089 1.00 98.44 236 LYS A N 1
ATOM 1899 C CA . LYS A 1 236 ? -9.003 -0.601 29.506 1.00 98.44 236 LYS A CA 1
ATOM 1900 C C . LYS A 1 236 ? -8.018 0.533 29.778 1.00 98.44 236 LYS A C 1
ATOM 1902 O O . LYS A 1 236 ? -8.232 1.298 30.713 1.00 98.44 236 LYS A O 1
ATOM 1907 N N . ALA A 1 237 ? -6.936 0.603 29.009 1.00 98.38 237 ALA A N 1
ATOM 1908 C CA . ALA A 1 237 ? -5.953 1.673 29.105 1.00 98.38 237 ALA A CA 1
ATOM 1909 C C . ALA A 1 237 ? -6.403 2.966 28.400 1.00 98.38 237 ALA A C 1
ATOM 1911 O O . ALA A 1 237 ? -5.759 3.994 28.586 1.00 98.38 237 ALA A O 1
ATOM 1912 N N . GLU A 1 238 ? -7.489 2.933 27.615 1.00 98.12 238 GLU A N 1
ATOM 1913 C CA . GLU A 1 238 ? -7.926 4.034 26.739 1.00 98.12 238 GLU A CA 1
ATOM 1914 C C . GLU A 1 238 ? -6.827 4.456 25.749 1.00 98.12 238 GLU A C 1
ATOM 1916 O O . GLU A 1 238 ? -6.646 5.637 25.448 1.00 98.12 238 GLU A O 1
ATOM 1921 N N . ALA A 1 239 ? -6.054 3.471 25.283 1.00 98.31 239 ALA A N 1
ATOM 1922 C CA . ALA A 1 239 ? -4.819 3.675 24.532 1.00 98.31 239 ALA A CA 1
ATOM 1923 C C . ALA A 1 239 ? -5.019 3.816 23.014 1.00 98.31 239 ALA A C 1
ATOM 1925 O O . ALA A 1 239 ? -4.057 4.104 22.305 1.00 98.31 239 ALA A O 1
ATOM 1926 N N . VAL A 1 240 ? -6.234 3.580 22.515 1.00 98.38 240 VAL A N 1
ATOM 1927 C CA . VAL A 1 240 ? -6.559 3.506 21.084 1.00 98.38 240 VAL A CA 1
ATOM 1928 C C . VAL A 1 240 ? -7.899 4.171 20.781 1.00 98.38 240 VAL A C 1
ATOM 1930 O O . VAL A 1 240 ? -8.794 4.174 21.626 1.00 98.38 240 VAL A O 1
ATOM 1933 N N . ASP A 1 241 ? -8.039 4.689 19.565 1.00 98.50 241 ASP A N 1
ATOM 1934 C CA . ASP A 1 241 ? -9.309 5.148 18.987 1.00 98.50 241 ASP A CA 1
ATOM 1935 C C . ASP A 1 241 ? -9.940 4.103 18.061 1.00 98.50 241 ASP A C 1
ATOM 1937 O O . ASP A 1 241 ? -11.155 4.081 17.877 1.00 98.50 241 ASP A O 1
ATOM 1941 N N . CYS A 1 242 ? -9.116 3.234 17.476 1.00 98.19 242 CYS A N 1
ATOM 1942 C CA . CYS A 1 242 ? -9.520 2.167 16.569 1.00 98.19 242 CYS A CA 1
ATOM 1943 C C . CYS A 1 242 ? -8.540 0.986 16.649 1.00 98.19 242 CYS A C 1
ATOM 1945 O O . CYS A 1 242 ? -7.477 1.075 17.269 1.00 98.19 242 CYS A O 1
ATOM 1947 N N . LEU A 1 243 ? -8.904 -0.155 16.058 1.00 98.19 243 LEU A N 1
ATOM 1948 C CA . LEU A 1 243 ? -8.074 -1.364 16.095 1.00 98.19 243 LEU A CA 1
ATOM 1949 C C . LEU A 1 243 ? -7.904 -1.989 14.712 1.00 98.19 243 LEU A C 1
ATOM 1951 O O . LEU A 1 243 ? -8.882 -2.227 14.004 1.00 98.19 243 LEU A O 1
ATOM 1955 N N . ASN A 1 244 ? -6.666 -2.362 14.401 1.00 97.00 244 ASN A N 1
ATOM 1956 C CA . ASN A 1 244 ? -6.371 -3.336 13.361 1.00 97.00 244 ASN A CA 1
ATOM 1957 C C . ASN A 1 244 ? -6.414 -4.729 13.999 1.00 97.00 244 ASN A C 1
ATOM 1959 O O . ASN A 1 244 ? -5.552 -5.065 14.815 1.00 97.00 244 ASN A O 1
ATOM 1963 N N . ILE A 1 245 ? -7.423 -5.534 13.677 1.00 96.38 245 ILE A N 1
ATOM 1964 C CA . ILE A 1 245 ? -7.563 -6.881 14.239 1.00 96.38 245 ILE A CA 1
ATOM 1965 C C . ILE A 1 245 ? -7.228 -7.903 13.162 1.00 96.38 245 ILE A C 1
ATOM 1967 O O . ILE A 1 245 ? -7.808 -7.888 12.083 1.00 96.38 245 ILE A O 1
ATOM 1971 N N . VAL A 1 246 ? -6.339 -8.840 13.487 1.00 90.88 246 VAL A N 1
ATOM 1972 C CA . VAL A 1 246 ? -6.022 -9.978 12.614 1.00 90.88 246 VAL A CA 1
ATOM 1973 C C . VAL A 1 246 ? -6.232 -11.298 13.337 1.00 90.88 246 VAL A C 1
ATOM 1975 O O . VAL A 1 246 ? -6.238 -11.374 14.568 1.00 90.88 246 VAL A O 1
ATOM 1978 N N . GLY A 1 247 ? -6.388 -12.367 12.568 1.00 88.56 247 GLY A N 1
ATOM 1979 C CA . GLY A 1 247 ? -6.520 -13.721 13.082 1.00 88.56 247 GLY A CA 1
ATOM 1980 C C . GLY A 1 247 ? -7.358 -14.583 12.153 1.00 88.56 247 GLY A C 1
ATOM 1981 O O . GLY A 1 247 ? -7.741 -14.167 11.066 1.00 88.56 247 GLY A O 1
ATOM 1982 N N . SER A 1 248 ? -7.669 -15.801 12.592 1.00 90.94 248 SER A N 1
ATOM 1983 C CA . SER A 1 248 ? -8.619 -16.651 11.869 1.00 90.94 248 SER A CA 1
ATOM 1984 C C . SER A 1 248 ? -10.006 -16.007 11.813 1.00 90.94 248 SER A C 1
ATOM 1986 O O . SER A 1 248 ? -10.344 -15.197 12.676 1.00 90.94 248 SER A O 1
ATOM 1988 N N . MET A 1 249 ? -10.857 -16.442 10.878 1.00 92.69 249 MET A N 1
ATOM 1989 C CA . MET A 1 249 ? -12.244 -15.962 10.765 1.00 92.69 249 MET A CA 1
ATOM 1990 C C . MET A 1 249 ? -12.980 -15.956 12.115 1.00 92.69 249 MET A C 1
ATOM 1992 O O . MET A 1 249 ? -13.584 -14.961 12.510 1.00 92.69 249 MET A O 1
ATOM 1996 N N . ALA A 1 250 ? -12.891 -17.064 12.857 1.00 92.50 250 ALA A N 1
ATOM 1997 C CA . ALA A 1 250 ? -13.565 -17.215 14.142 1.00 92.50 250 ALA A CA 1
ATOM 1998 C C . ALA A 1 250 ? -12.985 -16.284 15.218 1.00 92.50 250 ALA A C 1
ATOM 2000 O O . ALA A 1 250 ? -13.730 -15.695 16.005 1.00 92.50 250 ALA A O 1
ATOM 2001 N N . GLN A 1 251 ? -11.658 -16.144 15.261 1.00 94.19 251 GLN A N 1
ATOM 2002 C CA . GLN A 1 251 ? -11.000 -15.264 16.221 1.00 94.19 251 GLN A CA 1
ATOM 2003 C C . GLN A 1 251 ? -11.272 -13.794 15.908 1.00 94.19 251 GLN A C 1
ATOM 2005 O O . GLN A 1 251 ? -11.574 -13.041 16.831 1.00 94.19 251 GLN A O 1
ATOM 2010 N N . PHE A 1 252 ? -11.224 -13.404 14.633 1.00 96.56 252 PHE A N 1
ATOM 2011 C CA . PHE A 1 252 ? -11.519 -12.048 14.192 1.00 96.56 252 PHE A CA 1
ATOM 2012 C C . PHE A 1 252 ? -12.930 -11.631 14.605 1.00 96.56 252 PHE A C 1
ATOM 2014 O O . PHE A 1 252 ? -13.071 -10.636 15.303 1.00 96.56 252 PHE A O 1
ATOM 2021 N N . VAL A 1 253 ? -13.965 -12.421 14.292 1.00 95.88 253 VAL A N 1
ATOM 2022 C CA . VAL A 1 253 ? -15.359 -12.086 14.656 1.00 95.88 253 VAL A CA 1
ATOM 2023 C C . VAL A 1 253 ? -15.540 -11.977 16.176 1.00 95.88 253 VAL A C 1
ATOM 2025 O O . VAL A 1 253 ? -16.229 -11.078 16.671 1.00 95.88 253 VAL A O 1
ATOM 2028 N N . LYS A 1 254 ? -14.881 -12.854 16.945 1.00 95.50 254 LYS A N 1
ATOM 2029 C CA . LYS A 1 254 ? -14.889 -12.790 18.413 1.00 95.50 254 LYS A CA 1
ATOM 2030 C C . LYS A 1 254 ? -14.238 -11.504 18.929 1.00 95.50 254 LYS A C 1
ATOM 2032 O O . LYS A 1 254 ? -14.808 -10.838 19.790 1.00 95.50 254 LYS A O 1
ATOM 2037 N N . SER A 1 255 ? -13.064 -11.156 18.414 1.00 97.69 255 SER A N 1
ATOM 2038 C CA . SER A 1 255 ? -12.333 -9.938 18.772 1.00 97.69 255 SER A CA 1
ATOM 2039 C C . SER A 1 255 ? -13.069 -8.669 18.328 1.00 97.69 255 SER A C 1
ATOM 2041 O O . SER A 1 255 ? -13.150 -7.710 19.093 1.00 97.69 255 SER A O 1
ATOM 2043 N N . ALA A 1 256 ? -13.686 -8.690 17.145 1.00 97.75 256 ALA A N 1
ATOM 2044 C CA . ALA A 1 256 ? -14.513 -7.612 16.623 1.00 97.75 256 ALA A CA 1
ATOM 2045 C C . ALA A 1 256 ? -15.697 -7.322 17.547 1.00 97.75 256 ALA A C 1
ATOM 2047 O O . ALA A 1 256 ? -15.940 -6.166 17.871 1.00 97.75 256 ALA A O 1
ATOM 2048 N N . SER A 1 257 ? -16.352 -8.366 18.066 1.00 97.50 257 SER A N 1
ATOM 2049 C CA . SER A 1 257 ? -17.453 -8.229 19.031 1.00 97.50 257 SER A CA 1
ATOM 2050 C C . SER A 1 257 ? -17.017 -7.568 20.348 1.00 97.50 257 SER A C 1
ATOM 2052 O O . SER A 1 257 ? -17.793 -6.840 20.960 1.00 97.50 257 SER A O 1
ATOM 2054 N N . ILE A 1 258 ? -15.775 -7.797 20.796 1.00 98.00 258 ILE A N 1
ATOM 2055 C CA . ILE A 1 258 ? -15.215 -7.130 21.986 1.00 98.00 258 ILE A CA 1
ATOM 2056 C C . ILE A 1 258 ? -15.011 -5.637 21.709 1.00 98.00 258 ILE A C 1
ATOM 2058 O O . ILE A 1 258 ? -15.381 -4.807 22.537 1.00 98.00 258 ILE A O 1
ATOM 2062 N N . ALA A 1 259 ? -14.437 -5.300 20.552 1.00 98.12 259 ALA A N 1
ATOM 2063 C CA . ALA A 1 259 ? -14.235 -3.914 20.137 1.00 98.12 259 ALA A CA 1
ATOM 2064 C C . ALA A 1 259 ? -15.570 -3.179 19.910 1.00 98.12 259 ALA A C 1
ATOM 2066 O O . ALA A 1 259 ? -15.713 -2.037 20.339 1.00 98.12 259 ALA A O 1
ATOM 2067 N N . ASP A 1 260 ? -16.566 -3.853 19.328 1.00 98.38 260 ASP A N 1
ATOM 2068 C CA . ASP A 1 260 ? -17.920 -3.328 19.103 1.00 98.38 260 ASP A CA 1
ATOM 2069 C C . ASP A 1 260 ? -18.605 -2.989 20.431 1.00 98.38 260 ASP A C 1
ATOM 2071 O O . ASP A 1 260 ? -19.134 -1.894 20.608 1.00 98.38 260 ASP A O 1
ATOM 2075 N N . ALA A 1 261 ? -18.490 -3.876 21.427 1.00 98.19 261 ALA A N 1
ATOM 2076 C CA . ALA A 1 261 ? -18.997 -3.625 22.776 1.00 98.19 261 ALA A CA 1
ATOM 2077 C C . ALA A 1 261 ? -18.319 -2.426 23.470 1.00 98.19 261 ALA A C 1
ATOM 2079 O O . ALA A 1 261 ? -18.917 -1.814 24.354 1.00 98.19 261 ALA A O 1
ATOM 2080 N N . ALA A 1 262 ? -17.088 -2.086 23.077 1.00 97.81 262 ALA A N 1
ATOM 2081 C CA . ALA A 1 262 ? -16.373 -0.896 23.535 1.00 97.81 262 ALA A CA 1
ATOM 2082 C C . ALA A 1 262 ? -16.641 0.352 22.668 1.00 97.81 262 ALA A C 1
ATOM 2084 O O . ALA A 1 262 ? -16.117 1.421 22.972 1.00 97.81 262 ALA A O 1
ATOM 2085 N N . GLY A 1 263 ? -17.446 0.234 21.606 1.00 97.44 263 GLY A N 1
ATOM 2086 C CA . GLY A 1 263 ? -17.743 1.320 20.672 1.00 97.44 263 GLY A CA 1
ATOM 2087 C C . GLY A 1 263 ? -16.582 1.685 19.745 1.00 97.44 263 GLY A C 1
ATOM 2088 O O . GLY A 1 263 ? -16.556 2.800 19.228 1.00 97.44 263 GLY A O 1
ATOM 2089 N N . LEU A 1 264 ? -15.615 0.781 19.549 1.00 98.00 264 LEU A N 1
ATOM 2090 C CA . LEU A 1 264 ? -14.433 1.036 18.728 1.00 98.00 264 LEU A CA 1
ATOM 2091 C C . LEU A 1 264 ? -14.623 0.532 17.288 1.00 98.00 264 LEU A C 1
ATOM 2093 O O . LEU A 1 264 ? -14.949 -0.649 17.093 1.00 98.00 264 LEU A O 1
ATOM 2097 N N . PRO A 1 265 ? -14.371 1.384 16.275 1.00 97.50 265 PRO A N 1
ATOM 2098 C CA . PRO A 1 265 ? -14.284 0.946 14.893 1.00 97.50 265 PRO A CA 1
ATOM 2099 C C . PRO A 1 265 ? -12.995 0.151 14.664 1.00 97.50 265 PRO A C 1
ATOM 2101 O O . PRO A 1 265 ? -11.965 0.384 15.307 1.00 97.50 265 PRO A O 1
ATOM 2104 N N . ILE A 1 266 ? -13.053 -0.792 13.729 1.00 97.81 266 ILE A N 1
ATOM 2105 C CA . ILE A 1 266 ? -11.931 -1.669 13.393 1.00 97.81 266 ILE A CA 1
ATOM 2106 C C . ILE A 1 266 ? -11.741 -1.777 11.881 1.00 97.81 266 ILE A 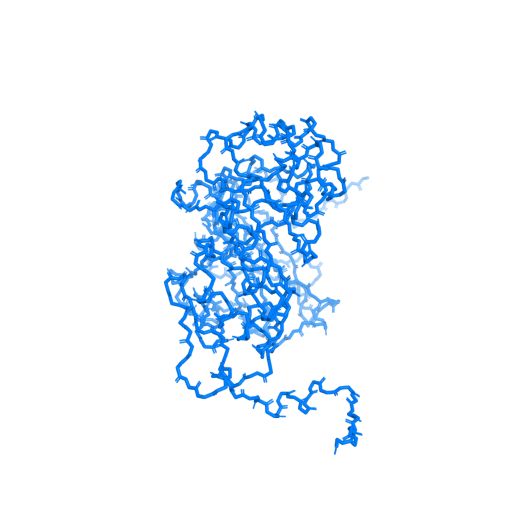C 1
ATOM 2108 O O . ILE A 1 266 ? -12.641 -1.448 11.103 1.00 97.81 266 ILE A O 1
ATOM 2112 N N . TRP A 1 267 ? -10.588 -2.303 11.485 1.00 94.81 267 TRP A N 1
ATOM 2113 C CA . TRP A 1 267 ? -10.381 -2.947 10.190 1.00 94.81 267 TRP A CA 1
ATOM 2114 C C . TRP A 1 267 ? -9.696 -4.296 10.381 1.00 94.81 267 TRP A C 1
ATOM 2116 O O . TRP A 1 267 ? -9.196 -4.610 11.468 1.00 94.81 267 TRP A O 1
ATOM 2126 N N . HIS A 1 268 ? -9.671 -5.090 9.313 1.00 94.69 268 HIS A N 1
ATOM 2127 C CA . HIS A 1 268 ? -8.886 -6.310 9.269 1.00 94.69 268 HIS A CA 1
ATOM 2128 C C . HIS A 1 268 ? -7.561 -6.073 8.549 1.00 94.69 268 HIS A C 1
ATOM 2130 O O . HIS A 1 268 ? -7.531 -5.623 7.401 1.00 94.69 268 HIS A O 1
ATOM 2136 N N . GLY A 1 269 ? -6.476 -6.425 9.229 1.00 87.25 269 GLY A N 1
ATOM 2137 C CA . GLY A 1 269 ? -5.123 -6.381 8.695 1.00 87.25 269 GLY A CA 1
ATOM 2138 C C . GLY A 1 269 ? -4.789 -7.588 7.816 1.00 87.25 269 GLY A C 1
ATOM 2139 O O . GLY A 1 269 ? -5.261 -8.685 8.104 1.00 87.25 269 GLY A O 1
ATOM 2140 N N . SER A 1 270 ? -3.929 -7.471 6.809 1.00 81.75 270 SER A N 1
ATOM 2141 C CA . SER A 1 270 ? -3.327 -8.655 6.161 1.00 81.75 270 SER A CA 1
ATOM 2142 C C . SER A 1 270 ? -1.870 -8.853 6.581 1.00 81.75 270 SER A C 1
ATOM 2144 O O . SER A 1 270 ? -1.079 -7.907 6.623 1.00 81.75 270 SER A O 1
ATOM 2146 N N . GLY A 1 271 ? -1.459 -10.106 6.814 1.00 79.75 271 GLY A N 1
ATOM 2147 C CA . GLY A 1 271 ? -0.054 -10.508 6.992 1.00 79.75 271 GLY A CA 1
ATOM 2148 C C . GLY A 1 271 ? 0.730 -10.510 5.677 1.00 79.75 271 GLY A C 1
ATOM 2149 O O . GLY A 1 271 ? 1.631 -11.322 5.458 1.00 79.75 271 GLY A O 1
ATOM 2150 N N . CYS A 1 272 ? 0.315 -9.662 4.748 1.00 79.75 272 CYS A N 1
ATOM 2151 C CA . CYS A 1 272 ? 0.416 -9.866 3.324 1.00 79.75 272 CYS A CA 1
ATOM 2152 C C . CYS A 1 272 ? -0.236 -11.155 2.827 1.00 79.75 272 CYS A C 1
ATOM 2154 O O . CYS A 1 272 ? -0.697 -11.053 1.741 1.00 79.75 272 CYS A O 1
ATOM 2156 N N . ASP A 1 273 ? -0.278 -12.331 3.454 1.00 87.88 273 ASP A N 1
ATOM 2157 C CA . ASP A 1 273 ? -1.138 -13.507 3.123 1.00 87.88 273 ASP A CA 1
ATOM 2158 C C . ASP A 1 273 ? -1.455 -13.965 1.648 1.00 87.88 273 ASP A C 1
ATOM 2160 O O . ASP A 1 273 ? -1.144 -13.326 0.649 1.00 87.88 273 ASP A O 1
ATOM 2164 N N . LEU A 1 274 ? -1.971 -15.188 1.473 1.00 89.06 274 LEU A N 1
ATOM 2165 C CA . LEU A 1 274 ? -2.310 -15.774 0.154 1.00 89.06 274 LEU A CA 1
ATOM 2166 C C . LEU A 1 274 ? -3.824 -15.749 -0.098 1.00 89.06 274 LEU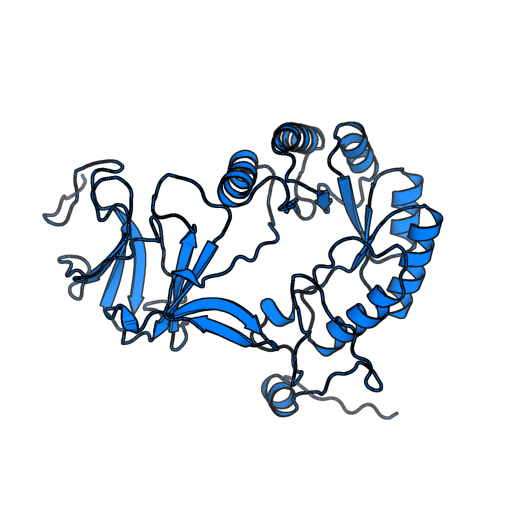 A C 1
ATOM 2168 O O . LEU A 1 274 ? -4.608 -15.580 0.836 1.00 89.06 274 LEU A O 1
ATOM 2172 N N . GLY A 1 275 ? -4.241 -15.975 -1.344 1.00 89.88 275 GLY A N 1
ATOM 2173 C CA . GLY A 1 275 ? -5.613 -15.758 -1.799 1.00 89.88 275 GLY A CA 1
ATOM 2174 C C . GLY A 1 275 ? -6.664 -16.468 -0.947 1.00 89.88 275 GLY A C 1
ATOM 2175 O O . GLY A 1 275 ? -7.606 -15.832 -0.486 1.00 89.88 275 GLY A O 1
ATOM 2176 N N . ILE A 1 276 ? -6.472 -17.755 -0.627 1.00 91.94 276 ILE A N 1
ATOM 2177 C CA . ILE A 1 276 ? -7.429 -18.529 0.191 1.00 91.94 276 ILE A CA 1
ATOM 2178 C C . ILE A 1 276 ? -7.711 -17.855 1.539 1.00 91.94 276 ILE A C 1
ATOM 2180 O O . ILE A 1 276 ? -8.861 -17.730 1.962 1.00 91.94 276 ILE A O 1
ATOM 2184 N N . ILE A 1 277 ? -6.659 -17.452 2.249 1.00 91.62 277 ILE A N 1
ATOM 2185 C CA . ILE A 1 277 ? -6.807 -16.910 3.596 1.00 91.62 277 ILE A CA 1
ATOM 2186 C C . ILE A 1 277 ? -7.333 -15.467 3.547 1.00 91.62 277 ILE A C 1
ATOM 2188 O O . ILE A 1 277 ? -8.183 -15.123 4.365 1.00 91.62 277 ILE A O 1
ATOM 2192 N N . GLU A 1 278 ? -6.962 -14.662 2.545 1.00 90.69 278 GLU A N 1
ATOM 2193 C CA . GLU A 1 278 ? -7.536 -13.320 2.376 1.00 90.69 278 GLU A CA 1
ATOM 2194 C C . GLU A 1 278 ? -9.024 -13.370 1.987 1.00 90.69 278 GLU A C 1
ATOM 2196 O O . GLU A 1 278 ? -9.819 -12.572 2.486 1.00 90.69 278 GLU A O 1
ATOM 2201 N N . MET A 1 279 ? -9.442 -14.355 1.184 1.00 92.00 279 MET A N 1
ATOM 2202 C CA . MET A 1 279 ? -10.862 -14.620 0.914 1.00 92.00 279 MET A CA 1
ATOM 2203 C C . MET A 1 279 ? -11.611 -14.971 2.205 1.00 92.00 279 MET A C 1
ATOM 2205 O O . MET A 1 279 ? -12.732 -14.514 2.426 1.00 92.00 279 MET A O 1
ATOM 2209 N N . SER A 1 280 ? -10.975 -15.724 3.110 1.00 93.38 280 SER A N 1
ATOM 2210 C CA . SER A 1 280 ? -11.530 -16.010 4.438 1.00 93.38 280 SER A CA 1
ATOM 2211 C C . SER A 1 280 ? -11.717 -14.739 5.279 1.00 93.38 280 SER A C 1
ATOM 2213 O O . SER A 1 280 ? -12.756 -14.573 5.925 1.00 93.38 280 SER A O 1
ATOM 2215 N N . TYR A 1 281 ? -10.766 -13.801 5.216 1.00 93.75 281 TYR A N 1
ATOM 2216 C CA . TYR A 1 281 ? -10.877 -12.513 5.898 1.00 93.75 281 TYR A CA 1
ATOM 2217 C C . TYR A 1 281 ? -12.030 -11.686 5.337 1.00 93.75 281 TYR A C 1
ATOM 2219 O O . TYR A 1 281 ? -12.793 -11.128 6.118 1.00 93.75 281 TYR A O 1
ATOM 2227 N N . LEU A 1 282 ? -12.221 -11.663 4.014 1.00 92.44 282 LEU A N 1
ATOM 2228 C CA . LEU A 1 282 ? -13.313 -10.928 3.367 1.00 92.44 282 LEU A CA 1
ATOM 2229 C C . LEU A 1 282 ? -14.694 -11.355 3.894 1.00 92.44 282 LEU A C 1
ATOM 2231 O O . LEU A 1 282 ? -15.522 -10.506 4.234 1.00 92.44 282 LEU A O 1
ATOM 2235 N N . HIS A 1 283 ? -14.916 -12.663 4.057 1.00 94.56 283 HIS A N 1
ATOM 2236 C CA . HIS A 1 283 ? -16.129 -13.188 4.695 1.00 94.56 283 HIS A CA 1
ATOM 2237 C C . HIS A 1 283 ? -16.251 -12.742 6.158 1.00 94.56 283 HIS A C 1
ATOM 2239 O O . HIS A 1 283 ? -17.320 -12.296 6.577 1.00 94.56 283 HIS A O 1
ATOM 2245 N N . ALA A 1 284 ? -15.170 -12.811 6.939 1.00 94.94 284 ALA A N 1
ATOM 2246 C CA . ALA A 1 284 ? -15.176 -12.422 8.352 1.00 94.94 284 ALA A CA 1
ATOM 2247 C C . ALA A 1 284 ? -15.414 -10.911 8.563 1.00 94.94 284 ALA A C 1
ATOM 2249 O O . ALA A 1 284 ? -16.165 -10.522 9.459 1.00 94.94 284 ALA A O 1
ATOM 2250 N N . ILE A 1 285 ? -14.827 -10.068 7.711 1.00 94.94 285 ILE A N 1
ATOM 2251 C CA . ILE A 1 285 ? -15.024 -8.612 7.666 1.00 94.94 285 ILE A CA 1
ATOM 2252 C C . ILE A 1 285 ? -16.495 -8.285 7.413 1.00 94.94 285 ILE A C 1
ATOM 2254 O O . ILE A 1 285 ? -17.072 -7.463 8.120 1.00 94.94 285 ILE A O 1
ATOM 2258 N N . SER A 1 286 ? -17.124 -8.972 6.453 1.00 93.38 286 SER A N 1
ATOM 2259 C CA . SER A 1 286 ? -18.493 -8.674 6.009 1.00 93.38 286 SER A CA 1
ATOM 2260 C C . SER A 1 286 ? -19.569 -8.798 7.093 1.00 93.38 286 SER A C 1
ATOM 2262 O O . SER A 1 286 ? -20.633 -8.189 6.987 1.00 93.38 286 SER A O 1
ATOM 2264 N N . VAL A 1 287 ? -19.296 -9.576 8.145 1.00 93.62 287 VAL A N 1
ATOM 2265 C CA . VAL A 1 287 ? -20.231 -9.821 9.253 1.00 93.62 287 VAL A CA 1
ATOM 2266 C C . VAL A 1 287 ? -19.891 -9.025 10.516 1.00 93.62 287 VAL A C 1
ATOM 2268 O O . VAL A 1 287 ? -20.710 -8.956 11.436 1.00 93.62 287 VAL A O 1
ATOM 2271 N N . ALA A 1 288 ? -18.709 -8.409 10.581 1.00 95.44 288 ALA A N 1
ATOM 2272 C CA . ALA A 1 288 ? -18.280 -7.586 11.705 1.00 95.44 288 ALA A CA 1
ATOM 2273 C C . ALA A 1 288 ? -18.812 -6.153 11.547 1.00 95.44 288 ALA A C 1
ATOM 2275 O O . ALA A 1 288 ? -18.268 -5.347 10.798 1.00 95.44 288 ALA A O 1
ATOM 2276 N N . ARG A 1 289 ? -19.884 -5.814 12.274 1.00 93.06 289 ARG A N 1
ATOM 2277 C CA . ARG A 1 289 ? -20.602 -4.530 12.124 1.00 93.06 289 ARG A CA 1
ATOM 2278 C C . ARG A 1 289 ? -19.748 -3.285 12.362 1.00 93.06 289 ARG A C 1
ATOM 2280 O O . ARG A 1 289 ? -20.019 -2.252 11.761 1.00 93.06 289 ARG A O 1
ATOM 2287 N N . ASN A 1 290 ? -18.752 -3.376 13.236 1.00 96.12 290 ASN A N 1
ATOM 2288 C CA . ASN A 1 290 ? -17.818 -2.294 13.537 1.00 96.12 290 ASN A CA 1
ATOM 2289 C C . ASN A 1 290 ? -16.572 -2.301 12.638 1.00 96.12 290 ASN A C 1
ATOM 2291 O O . ASN A 1 290 ? -15.715 -1.431 12.797 1.00 96.12 290 ASN A O 1
ATOM 2295 N N . CYS A 1 291 ? -16.456 -3.244 11.694 1.00 95.88 291 CYS A N 1
ATOM 2296 C CA . CYS A 1 291 ? -15.384 -3.276 10.702 1.00 95.88 291 CYS A CA 1
ATOM 2297 C C . CYS A 1 291 ? -15.672 -2.285 9.569 1.00 95.88 291 CYS A C 1
ATOM 2299 O O . CYS A 1 291 ? -16.008 -2.657 8.448 1.00 95.88 291 CYS A O 1
ATOM 2301 N N . VAL A 1 292 ? -15.601 -1.001 9.912 1.00 89.12 292 VAL A N 1
ATOM 2302 C CA . VAL A 1 292 ? -15.993 0.126 9.054 1.00 89.12 292 VAL A CA 1
ATOM 2303 C C . VAL A 1 292 ? -14.799 0.912 8.516 1.00 89.12 292 VAL A C 1
ATOM 2305 O O . VAL A 1 292 ? -14.984 1.810 7.696 1.00 89.12 292 VAL A O 1
ATOM 2308 N N . LEU A 1 293 ? -13.585 0.604 8.983 1.00 89.38 293 LEU A N 1
ATOM 2309 C CA . LEU A 1 293 ? -12.356 1.213 8.484 1.00 89.38 293 LEU A CA 1
ATOM 2310 C C . LEU A 1 293 ? -11.802 0.403 7.292 1.00 89.38 293 LEU A C 1
ATOM 2312 O O . LEU A 1 293 ? -12.014 -0.815 7.229 1.00 89.38 293 LEU A O 1
ATOM 2316 N N . PRO A 1 294 ? -11.107 1.046 6.331 1.00 82.00 294 PRO A N 1
ATOM 2317 C CA . PRO A 1 294 ? -10.561 0.361 5.161 1.00 82.00 294 PRO A CA 1
ATOM 2318 C C . PRO A 1 294 ? -9.589 -0.759 5.555 1.00 82.00 294 PRO A C 1
ATOM 2320 O O . PRO A 1 294 ? -8.574 -0.513 6.197 1.00 82.00 294 PRO A O 1
ATOM 2323 N N . SER A 1 295 ? -9.898 -1.994 5.159 1.00 88.38 295 SER A N 1
ATOM 2324 C CA . SER A 1 295 ? -9.045 -3.161 5.429 1.00 88.38 295 SER A CA 1
ATOM 2325 C C . SER A 1 295 ? -7.912 -3.267 4.406 1.00 88.38 295 SER A C 1
ATOM 2327 O O . SER A 1 295 ? -8.122 -2.998 3.224 1.00 88.38 295 SER A O 1
ATOM 2329 N N . ASP A 1 296 ? -6.716 -3.676 4.834 1.00 82.44 296 ASP A N 1
ATOM 2330 C CA . ASP A 1 296 ? -5.508 -3.695 3.995 1.00 82.44 296 ASP A CA 1
ATOM 2331 C C . ASP A 1 296 ? -5.167 -5.105 3.476 1.00 82.44 296 ASP A C 1
ATOM 2333 O O . ASP A 1 296 ? -4.039 -5.586 3.577 1.00 82.44 296 ASP A O 1
ATOM 2337 N N . LEU A 1 297 ? -6.155 -5.755 2.850 1.00 83.94 297 LEU A N 1
ATOM 2338 C CA . LEU A 1 297 ? -5.991 -7.036 2.150 1.00 83.94 297 LEU A CA 1
ATOM 2339 C C . LEU A 1 297 ? -5.186 -6.847 0.853 1.00 83.94 297 LEU A C 1
ATOM 2341 O O . LEU A 1 297 ? -5.743 -6.583 -0.213 1.00 83.94 297 LEU A O 1
ATOM 2345 N N . VAL A 1 298 ? -3.857 -6.900 0.965 1.00 74.31 298 VAL A N 1
ATOM 2346 C CA . VAL A 1 298 ? -2.918 -6.530 -0.110 1.00 74.31 298 VAL A CA 1
ATOM 2347 C C . VAL A 1 298 ? -2.156 -7.710 -0.714 1.00 74.31 298 VAL A C 1
ATOM 2349 O O . VAL A 1 298 ? -1.317 -7.499 -1.589 1.00 74.31 298 VAL A O 1
ATOM 2352 N N . GLY A 1 299 ? -2.398 -8.943 -0.278 1.00 72.06 299 GLY A N 1
ATOM 2353 C CA . GLY A 1 299 ? -1.597 -10.104 -0.661 1.00 72.06 299 GLY A CA 1
ATOM 2354 C C . GLY A 1 299 ? -1.521 -10.363 -2.145 1.00 72.06 299 GLY A C 1
ATOM 2355 O O . GLY A 1 299 ? -0.420 -10.456 -2.697 1.00 72.06 299 GLY A O 1
ATOM 2356 N N . SER A 1 300 ? -2.684 -10.357 -2.786 1.00 71.94 300 SER A N 1
ATOM 2357 C CA . SER A 1 300 ? -2.838 -10.444 -4.244 1.00 71.94 300 SER A CA 1
ATOM 2358 C C . SER A 1 300 ? -2.153 -9.305 -5.024 1.00 71.94 300 SER A C 1
ATOM 2360 O O . SER A 1 300 ? -1.933 -9.422 -6.228 1.00 71.94 300 SER A O 1
ATOM 2362 N N . PHE A 1 301 ? -1.775 -8.201 -4.366 1.00 63.94 301 PHE A N 1
ATOM 2363 C CA . PHE A 1 301 ? -1.082 -7.064 -4.986 1.00 63.94 301 PHE A CA 1
ATOM 2364 C C . PHE A 1 301 ? 0.439 -7.139 -4.858 1.00 63.94 301 PHE A C 1
ATOM 2366 O O . PHE A 1 301 ? 1.152 -6.566 -5.683 1.00 63.94 301 PHE A O 1
ATOM 2373 N N . VAL A 1 302 ? 0.938 -7.772 -3.794 1.00 65.62 302 VAL A N 1
ATOM 2374 C CA . VAL A 1 302 ? 2.368 -7.755 -3.445 1.00 65.62 302 VAL A CA 1
ATOM 2375 C C . VAL A 1 302 ? 3.085 -9.061 -3.761 1.00 65.62 302 VAL A C 1
ATOM 2377 O O . VAL A 1 302 ? 4.312 -9.059 -3.868 1.00 65.62 302 VAL A O 1
ATOM 2380 N N . ARG A 1 303 ? 2.355 -10.170 -3.912 1.00 71.81 303 ARG A N 1
ATOM 2381 C CA . ARG A 1 303 ? 2.932 -11.448 -4.340 1.00 71.81 303 ARG A CA 1
ATOM 2382 C C . ARG A 1 303 ? 2.936 -11.587 -5.848 1.00 71.81 303 ARG A C 1
ATOM 2384 O O . ARG A 1 303 ? 2.154 -10.966 -6.557 1.00 71.81 303 ARG A O 1
ATOM 2391 N N . GLU A 1 304 ? 3.850 -12.425 -6.323 1.00 78.81 304 GLU A N 1
ATOM 2392 C CA . GLU A 1 304 ? 3.865 -12.824 -7.728 1.00 78.81 304 GLU A CA 1
ATOM 2393 C C . GLU A 1 304 ? 2.681 -13.724 -8.101 1.00 78.81 304 GLU A C 1
ATOM 2395 O O . GLU A 1 304 ? 2.288 -13.727 -9.264 1.00 78.81 304 GLU A O 1
ATOM 2400 N N . ASP A 1 305 ? 2.123 -14.442 -7.121 1.00 86.44 305 ASP A N 1
ATOM 2401 C CA . ASP A 1 305 ? 0.975 -15.338 -7.252 1.00 86.44 305 ASP A CA 1
ATOM 2402 C C . ASP A 1 305 ? 0.280 -15.498 -5.881 1.00 86.44 305 ASP A C 1
ATOM 2404 O O . ASP A 1 305 ? 0.941 -15.418 -4.835 1.00 86.44 305 ASP A O 1
ATOM 2408 N N . ASP A 1 306 ? -1.038 -15.697 -5.865 1.00 85.06 306 ASP A N 1
ATOM 2409 C CA . ASP A 1 306 ? -1.856 -15.867 -4.656 1.00 85.06 306 ASP A CA 1
ATOM 2410 C C . ASP A 1 306 ? -2.526 -17.255 -4.543 1.00 85.06 306 ASP A C 1
ATOM 2412 O O . ASP A 1 306 ? -3.249 -17.504 -3.572 1.00 85.06 306 ASP A O 1
ATOM 2416 N N . LEU A 1 307 ? -2.182 -18.180 -5.451 1.00 91.06 307 LEU A N 1
ATOM 2417 C CA . LEU A 1 307 ? -2.599 -19.588 -5.536 1.00 91.06 307 LEU A CA 1
ATOM 2418 C C . LEU A 1 307 ? -4.086 -19.827 -5.836 1.00 91.06 307 LEU A C 1
ATOM 2420 O O . LEU A 1 307 ? -4.569 -20.952 -5.672 1.00 91.06 307 LEU A O 1
ATOM 2424 N N . ILE A 1 308 ? -4.824 -18.805 -6.263 1.00 90.44 308 ILE A N 1
ATOM 2425 C CA . ILE A 1 308 ? -6.231 -18.927 -6.658 1.00 90.44 308 ILE A CA 1
ATOM 2426 C C . ILE A 1 308 ? -6.437 -18.439 -8.095 1.00 90.44 308 ILE A C 1
ATOM 2428 O O . ILE A 1 308 ? -5.715 -17.573 -8.576 1.00 90.44 308 ILE A O 1
ATOM 2432 N N . GLU A 1 309 ? -7.421 -19.004 -8.798 1.00 87.31 309 GLU A N 1
ATOM 2433 C CA . GLU A 1 309 ? -7.674 -18.673 -10.212 1.00 87.31 309 GLU A CA 1
ATOM 2434 C C . GLU A 1 309 ? -8.060 -17.193 -10.397 1.00 87.31 309 GLU A C 1
ATOM 2436 O O . GLU A 1 309 ? -7.597 -16.526 -11.329 1.00 87.31 309 GLU A O 1
ATOM 2441 N N . ASP A 1 310 ? -8.884 -16.683 -9.477 1.00 81.44 310 ASP A N 1
ATOM 2442 C CA . ASP A 1 310 ? -9.372 -15.310 -9.436 1.00 81.44 310 ASP A CA 1
ATOM 2443 C C . ASP A 1 310 ? -9.084 -14.697 -8.057 1.00 81.44 310 ASP A C 1
ATOM 2445 O O . ASP A 1 310 ? -9.715 -15.055 -7.062 1.00 81.44 310 ASP A O 1
ATOM 2449 N N . GLY A 1 311 ? -8.138 -13.753 -8.001 1.00 77.81 311 GLY A N 1
ATOM 2450 C CA . GLY A 1 311 ? -7.846 -12.970 -6.795 1.00 77.81 311 GLY A CA 1
ATOM 2451 C C . GLY A 1 311 ? -9.033 -12.113 -6.323 1.00 77.81 311 GLY A C 1
ATOM 2452 O O . GLY A 1 311 ? -10.003 -11.913 -7.057 1.00 77.81 311 GLY A O 1
ATOM 2453 N N . ILE A 1 312 ? -8.936 -11.532 -5.120 1.00 78.00 312 ILE A N 1
ATOM 2454 C CA . ILE A 1 312 ? -10.000 -10.686 -4.542 1.00 78.00 312 ILE A CA 1
ATOM 2455 C C . ILE A 1 312 ? -10.325 -9.506 -5.481 1.00 78.00 312 ILE A C 1
ATOM 2457 O O . ILE A 1 312 ? -9.454 -8.665 -5.736 1.00 78.00 312 ILE A O 1
ATOM 2461 N N . PRO A 1 313 ? -11.565 -9.391 -5.993 1.00 72.38 313 PRO A N 1
ATOM 2462 C CA . PRO A 1 313 ? -11.944 -8.271 -6.839 1.00 72.38 313 PRO A CA 1
ATOM 2463 C C . PRO A 1 313 ? -12.058 -6.997 -5.998 1.00 72.38 313 PRO A C 1
ATOM 2465 O O . PRO A 1 313 ? -12.797 -6.970 -5.017 1.00 72.38 313 PRO A O 1
ATOM 2468 N N . ILE A 1 314 ? -11.358 -5.935 -6.413 1.00 72.25 314 ILE A N 1
ATOM 2469 C CA . ILE A 1 314 ? -11.498 -4.587 -5.848 1.00 72.25 314 ILE A CA 1
ATOM 2470 C C . ILE A 1 314 ? -12.057 -3.650 -6.919 1.00 72.25 314 ILE A C 1
ATOM 2472 O O . ILE A 1 314 ? -11.432 -3.432 -7.961 1.00 72.25 314 ILE A O 1
ATOM 2476 N N . GLU A 1 315 ? -13.215 -3.062 -6.643 1.00 66.25 315 GLU A N 1
ATOM 2477 C CA . GLU A 1 315 ? -13.907 -2.094 -7.488 1.00 66.25 315 GLU A CA 1
ATOM 2478 C C . GLU A 1 315 ? -14.169 -0.819 -6.679 1.00 66.25 315 GLU A C 1
ATOM 2480 O O . GLU A 1 315 ? -14.748 -0.863 -5.599 1.00 66.25 315 GLU A O 1
ATOM 2485 N N . GLU A 1 316 ? -13.685 0.329 -7.167 1.00 64.12 316 GLU A N 1
ATOM 2486 C CA . GLU A 1 316 ? -13.859 1.638 -6.507 1.00 64.12 316 GLU A CA 1
ATOM 2487 C C . GLU A 1 316 ? -13.453 1.649 -5.016 1.00 64.12 316 GLU A C 1
ATOM 2489 O O . GLU A 1 316 ? -14.103 2.268 -4.177 1.00 64.12 316 GLU A O 1
ATOM 2494 N N . GLY A 1 317 ? -12.371 0.938 -4.675 1.00 64.44 317 GLY A N 1
ATOM 2495 C CA . GLY A 1 317 ? -11.862 0.841 -3.301 1.00 64.44 317 GLY A CA 1
ATOM 2496 C C . GLY A 1 317 ? -12.636 -0.122 -2.395 1.00 64.44 317 GLY A C 1
ATOM 2497 O O . GLY A 1 317 ? -12.352 -0.177 -1.203 1.00 64.44 317 GLY A O 1
ATOM 2498 N N . HIS A 1 318 ? -13.580 -0.887 -2.945 1.00 69.06 318 HIS A N 1
ATOM 2499 C CA . HIS A 1 318 ? -14.383 -1.864 -2.220 1.00 69.06 318 HIS A CA 1
ATOM 2500 C C . HIS A 1 318 ? -14.158 -3.264 -2.780 1.00 69.06 318 HIS A C 1
ATOM 2502 O O . HIS A 1 318 ? -14.027 -3.442 -3.989 1.00 69.06 318 HIS A O 1
ATOM 2508 N N . SER A 1 319 ? -14.168 -4.263 -1.903 1.00 82.94 319 SER A N 1
ATOM 2509 C CA . SER A 1 319 ? -14.171 -5.668 -2.305 1.00 82.94 319 SER A CA 1
ATOM 2510 C C . SER A 1 319 ? -15.567 -6.251 -2.155 1.00 82.94 319 SER A C 1
ATOM 2512 O O . SER A 1 319 ? -16.232 -6.030 -1.142 1.00 82.94 319 SER A O 1
ATOM 2514 N N . ILE A 1 320 ? -16.013 -7.011 -3.154 1.00 82.75 320 ILE A N 1
ATOM 2515 C CA . ILE A 1 320 ? -17.307 -7.697 -3.106 1.00 82.75 320 ILE A CA 1
ATOM 2516 C C . ILE A 1 320 ? -17.098 -9.078 -2.498 1.00 82.75 320 ILE A C 1
ATOM 2518 O O . ILE A 1 320 ? -16.304 -9.873 -2.997 1.00 82.75 320 ILE A O 1
ATOM 2522 N N . VAL A 1 321 ? -17.833 -9.365 -1.427 1.00 90.19 321 VAL A N 1
ATOM 2523 C CA . VAL A 1 321 ? -17.853 -10.690 -0.804 1.00 90.19 321 VAL A CA 1
ATOM 2524 C C . VAL A 1 321 ? -18.529 -11.665 -1.775 1.00 90.19 321 VAL A C 1
ATOM 2526 O O . VAL A 1 321 ? -19.662 -11.399 -2.191 1.00 90.19 321 VAL A O 1
ATOM 2529 N N . PRO A 1 322 ? -17.882 -12.778 -2.159 1.00 89.19 322 PRO A N 1
ATOM 2530 C CA . PRO A 1 322 ? -18.502 -13.746 -3.053 1.00 89.19 322 PRO A CA 1
ATOM 2531 C C . PRO A 1 322 ? -19.730 -14.400 -2.422 1.00 89.19 322 PRO A C 1
ATOM 2533 O O . PRO A 1 322 ? -19.775 -14.630 -1.215 1.00 89.19 322 PRO A O 1
ATOM 2536 N N . ASN A 1 323 ? -20.690 -14.776 -3.266 1.00 89.12 323 ASN A N 1
ATOM 2537 C CA . ASN A 1 323 ? -21.916 -15.470 -2.859 1.00 89.12 323 ASN A CA 1
ATOM 2538 C C . ASN A 1 323 ? -21.946 -16.949 -3.301 1.00 89.12 323 ASN A C 1
ATOM 2540 O O . ASN A 1 323 ? -23.000 -17.583 -3.306 1.00 89.12 323 ASN A O 1
ATOM 2544 N N . GLU A 1 324 ? -20.798 -17.491 -3.706 1.00 89.31 324 GLU A N 1
ATOM 2545 C CA . GLU A 1 324 ? -20.641 -18.896 -4.089 1.00 89.31 324 GLU A CA 1
ATOM 2546 C C . GLU A 1 324 ? -20.340 -19.776 -2.858 1.00 89.31 324 GLU A C 1
ATOM 2548 O O . GLU A 1 324 ? -19.836 -19.269 -1.851 1.00 89.31 324 GLU A O 1
ATOM 2553 N N . PRO A 1 325 ? -20.617 -21.095 -2.898 1.00 91.56 325 PRO A N 1
ATOM 2554 C CA . PRO A 1 325 ? -20.342 -21.994 -1.778 1.00 91.56 325 PRO A CA 1
ATOM 2555 C C . PRO A 1 325 ? -18.882 -21.967 -1.291 1.00 91.56 325 PRO A C 1
ATOM 2557 O O . PRO A 1 325 ? -17.936 -21.918 -2.077 1.00 91.56 325 PRO A O 1
ATOM 2560 N N . GLY A 1 326 ? -18.691 -22.090 0.026 1.00 92.62 326 GLY A N 1
ATOM 2561 C CA . GLY A 1 326 ? -17.363 -22.084 0.644 1.00 92.62 326 GLY A CA 1
ATOM 2562 C C . GLY A 1 326 ? -16.787 -20.672 0.760 1.00 92.62 326 GLY A C 1
ATOM 2563 O O . GLY A 1 326 ? -17.479 -19.760 1.198 1.00 92.62 326 GLY A O 1
ATOM 2564 N N . LEU A 1 327 ? -15.510 -20.503 0.406 1.00 93.06 327 LEU A N 1
ATOM 2565 C CA . LEU A 1 327 ? -14.844 -19.193 0.412 1.00 93.06 327 LEU A CA 1
ATOM 2566 C C . LEU A 1 327 ? -15.095 -18.390 -0.873 1.00 93.06 327 LEU A C 1
ATOM 2568 O O . LEU A 1 327 ? -14.782 -17.204 -0.909 1.00 93.06 327 LEU A O 1
ATOM 2572 N N . GLY A 1 328 ? -15.683 -19.007 -1.904 1.00 92.19 328 GLY A N 1
ATOM 2573 C CA . GLY A 1 328 ? -15.959 -18.356 -3.184 1.00 92.19 328 GLY A CA 1
ATOM 2574 C C . GLY A 1 328 ? -14.719 -18.094 -4.042 1.00 92.19 328 GLY A C 1
ATOM 2575 O O . GLY A 1 328 ? -14.708 -17.139 -4.810 1.00 92.19 328 GLY A O 1
ATOM 2576 N N . CYS A 1 329 ? -13.684 -18.926 -3.902 1.00 90.94 329 CYS A N 1
ATOM 2577 C CA . CYS A 1 329 ? -12.502 -18.952 -4.764 1.00 90.94 329 CYS A CA 1
ATOM 2578 C C . CYS A 1 329 ? -12.139 -20.394 -5.140 1.00 90.94 329 CYS A C 1
ATOM 2580 O O . CYS A 1 329 ? -12.398 -21.327 -4.371 1.00 90.94 329 CYS A O 1
ATOM 2582 N N . THR A 1 330 ? -11.473 -20.555 -6.282 1.00 93.31 330 THR A N 1
ATOM 2583 C CA . THR A 1 330 ? -10.922 -21.830 -6.758 1.00 93.31 330 THR A CA 1
ATOM 2584 C C . THR A 1 330 ? -9.402 -21.801 -6.648 1.00 93.31 330 THR A C 1
ATOM 2586 O O . THR A 1 330 ? -8.786 -20.786 -6.960 1.00 93.31 330 THR A O 1
ATOM 2589 N N . LEU A 1 331 ? -8.796 -22.904 -6.205 1.00 93.38 331 LEU A N 1
ATOM 2590 C CA . LEU A 1 331 ? -7.343 -23.077 -6.216 1.00 93.38 331 LEU A CA 1
ATOM 2591 C C . LEU A 1 331 ? -6.817 -23.191 -7.649 1.00 93.38 331 LEU A C 1
ATOM 2593 O O . LEU A 1 331 ? -7.314 -24.016 -8.413 1.00 93.38 331 LEU A O 1
ATOM 2597 N N . ASP A 1 332 ? -5.757 -22.451 -7.967 1.00 93.94 332 ASP A N 1
ATOM 2598 C CA . ASP A 1 332 ? -4.963 -22.707 -9.168 1.00 93.94 332 ASP A CA 1
ATOM 2599 C C . ASP A 1 332 ? -3.994 -23.859 -8.866 1.00 93.94 332 ASP A C 1
ATOM 2601 O O . ASP A 1 332 ? -2.939 -23.674 -8.255 1.00 93.94 332 ASP A O 1
ATOM 2605 N N . MET A 1 333 ? -4.368 -25.077 -9.262 1.00 94.50 333 MET A N 1
ATOM 2606 C CA . MET A 1 333 ? -3.550 -26.263 -8.993 1.00 94.50 333 MET A CA 1
ATOM 2607 C C . MET A 1 333 ? -2.211 -26.249 -9.743 1.00 94.50 333 MET A C 1
ATOM 2609 O O . MET A 1 333 ? -1.243 -26.807 -9.229 1.00 94.50 333 MET A O 1
ATOM 2613 N N . ASP A 1 334 ? -2.113 -25.568 -10.890 1.00 92.94 334 ASP A N 1
ATOM 2614 C CA . ASP A 1 334 ? -0.841 -25.413 -11.603 1.00 92.94 334 ASP A CA 1
ATOM 2615 C C . ASP A 1 334 ? 0.110 -24.498 -10.814 1.00 92.94 334 ASP A C 1
ATOM 2617 O O . ASP A 1 334 ? 1.319 -24.749 -10.753 1.00 92.94 334 ASP A O 1
ATOM 2621 N N . ALA A 1 335 ? -0.418 -23.433 -10.201 1.00 90.00 335 ALA A N 1
ATOM 2622 C CA . ALA A 1 335 ? 0.339 -22.570 -9.300 1.00 90.00 335 ALA A CA 1
ATOM 2623 C C . ALA A 1 335 ? 0.717 -23.310 -8.010 1.00 90.00 335 ALA A C 1
ATOM 2625 O O . ALA A 1 335 ? 1.880 -23.272 -7.604 1.00 90.00 335 ALA A O 1
ATOM 2626 N N . VAL A 1 336 ? -0.219 -24.042 -7.398 1.00 92.44 336 VAL A N 1
ATOM 2627 C CA . VAL A 1 336 ? 0.047 -24.863 -6.205 1.00 92.44 336 VAL A CA 1
ATOM 2628 C C . VAL A 1 336 ? 1.180 -25.852 -6.473 1.00 92.44 336 VAL A C 1
ATOM 2630 O O . VAL A 1 336 ? 2.147 -25.872 -5.715 1.00 92.44 336 VAL A O 1
ATOM 2633 N N . ASP A 1 337 ? 1.121 -26.613 -7.567 1.00 93.12 337 ASP A N 1
ATOM 2634 C CA . ASP A 1 337 ? 2.159 -27.588 -7.918 1.00 93.12 337 ASP A CA 1
ATOM 2635 C C . ASP A 1 337 ? 3.506 -26.918 -8.222 1.00 93.12 337 ASP A C 1
ATOM 2637 O O . ASP A 1 337 ? 4.563 -27.444 -7.866 1.00 93.12 337 ASP A O 1
ATOM 2641 N N . ARG A 1 338 ? 3.490 -25.733 -8.846 1.00 92.62 338 ARG A N 1
ATOM 2642 C CA . ARG A 1 338 ? 4.701 -24.954 -9.142 1.00 92.62 338 ARG A CA 1
ATOM 2643 C C . ARG A 1 338 ? 5.385 -24.426 -7.884 1.00 92.62 338 ARG A C 1
ATOM 2645 O O . ARG A 1 338 ? 6.615 -24.407 -7.832 1.00 92.62 338 ARG A O 1
ATOM 2652 N N . TYR A 1 339 ? 4.604 -23.946 -6.920 1.00 91.19 339 TYR A N 1
ATOM 2653 C CA . TYR A 1 339 ? 5.099 -23.287 -5.711 1.00 91.19 339 TYR A CA 1
ATOM 2654 C C . TYR A 1 339 ? 5.242 -24.234 -4.511 1.00 91.19 339 TYR A C 1
ATOM 2656 O O . TYR A 1 339 ? 5.821 -23.848 -3.492 1.00 91.19 339 TYR A O 1
ATOM 2664 N N . ALA A 1 340 ? 4.768 -25.477 -4.620 1.00 92.25 340 ALA A N 1
ATOM 2665 C CA . ALA A 1 340 ? 4.922 -26.494 -3.591 1.00 92.25 340 ALA A CA 1
ATOM 2666 C C . ALA A 1 340 ? 6.402 -26.841 -3.345 1.00 92.25 340 ALA A C 1
ATOM 2668 O O . ALA A 1 340 ? 7.153 -27.182 -4.257 1.00 92.25 340 ALA A O 1
ATOM 2669 N N . ILE A 1 341 ? 6.814 -26.809 -2.073 1.00 93.56 341 ILE A N 1
ATOM 2670 C CA . ILE A 1 341 ? 8.166 -27.209 -1.638 1.00 93.56 341 ILE A CA 1
ATOM 2671 C C . ILE A 1 341 ? 8.164 -28.651 -1.106 1.00 93.56 341 ILE A C 1
ATOM 2673 O O . ILE A 1 341 ? 9.127 -29.393 -1.298 1.00 93.56 341 ILE A O 1
ATOM 2677 N N . SER A 1 342 ? 7.080 -29.069 -0.447 1.00 90.44 342 SER A N 1
ATOM 2678 C CA . SER A 1 342 ? 6.885 -30.433 0.051 1.00 90.44 342 SER A CA 1
ATOM 2679 C C . SER A 1 342 ? 5.407 -30.716 0.298 1.00 90.44 342 SER A C 1
ATOM 2681 O O . SER A 1 342 ? 4.680 -29.808 0.690 1.00 90.44 342 SER A O 1
ATOM 2683 N N . ASN A 1 343 ? 5.005 -31.982 0.181 1.00 86.56 343 ASN A N 1
ATOM 2684 C CA . ASN A 1 343 ? 3.639 -32.434 0.438 1.00 86.56 343 ASN A CA 1
ATOM 2685 C C . ASN A 1 343 ? 3.633 -33.520 1.520 1.00 86.56 343 ASN A C 1
ATOM 2687 O O . ASN A 1 343 ? 4.412 -34.471 1.445 1.00 86.56 343 ASN A O 1
ATOM 2691 N N . GLU A 1 344 ? 2.726 -33.404 2.488 1.00 89.38 344 GLU A N 1
ATOM 2692 C CA . GLU A 1 344 ? 2.465 -34.419 3.511 1.00 89.38 344 GLU A CA 1
ATOM 2693 C C . GLU A 1 344 ? 1.013 -34.889 3.385 1.00 89.38 344 GLU A C 1
ATOM 2695 O O . GLU A 1 344 ? 0.094 -34.080 3.255 1.00 89.38 344 GLU A O 1
ATOM 2700 N N . LYS A 1 345 ? 0.795 -36.207 3.397 1.00 87.69 345 LYS A N 1
ATOM 2701 C CA . LYS A 1 345 ? -0.555 -36.772 3.474 1.00 87.69 345 LYS A CA 1
ATOM 2702 C C . LYS A 1 345 ? -0.914 -36.962 4.937 1.00 87.69 345 LYS A C 1
ATOM 2704 O O . LYS A 1 345 ? -0.311 -37.794 5.607 1.00 87.69 345 LYS A O 1
ATOM 2709 N N . LEU A 1 346 ? -1.907 -36.214 5.398 1.00 84.62 346 LEU A N 1
ATOM 2710 C CA . LEU A 1 346 ? -2.516 -36.433 6.703 1.00 84.62 346 LEU A CA 1
ATOM 2711 C C . LEU A 1 346 ? -3.476 -37.625 6.596 1.00 84.62 346 LEU A C 1
ATOM 2713 O O . LEU A 1 346 ? -4.332 -37.651 5.710 1.00 84.62 346 LEU A O 1
ATOM 2717 N N . GLU A 1 347 ? -3.327 -38.616 7.472 1.00 78.56 347 GLU A N 1
ATOM 2718 C CA . GLU A 1 347 ? -4.361 -39.632 7.679 1.00 78.56 347 GLU A CA 1
ATOM 2719 C C . GLU A 1 347 ? -5.484 -38.978 8.497 1.00 78.56 347 GLU A C 1
ATOM 2721 O O . GLU A 1 347 ? -5.264 -38.592 9.646 1.00 78.56 347 GLU A O 1
ATOM 2726 N N . VAL A 1 348 ? -6.647 -38.771 7.868 1.00 55.94 348 VAL A N 1
ATOM 2727 C CA . VAL A 1 348 ? -7.836 -38.145 8.478 1.00 55.94 348 VAL A CA 1
ATOM 2728 C C . VAL A 1 348 ? -8.866 -39.202 8.832 1.00 55.94 348 VAL A C 1
ATOM 2730 O O . VAL A 1 348 ? -9.144 -40.053 7.954 1.00 55.94 348 VAL A O 1
#

Sequence (348 aa):
MNVRSDAENTAYGPNDRKGSGMLSVDGTLYLLARNDNRKGRQSRIGWSTDRARTFEWCKWNFRELGHPTFVNYGKDYAGGGRYVYIWSKDHPSAYEASGHFVLGRVLKDRIRERDAYEFFVRMRSGKPVWSSAIEKRGPAFKMKCISDDPMVDRIRAILEATDASFKCTVDPNQRFYRSSEAIALARAFEPFGNVAELEDPMAKWNLDWCKQLREATTILVALHLVNPHDIISAIKAEAVDCLNIVGSMAQFVKSASIADAAGLPIWHGSGCDLGIIEMSYLHAISVARNCVLPSDLVGSFVREDDLIEDGIPIEEGHSIVPNEPGLGCTLDMDAVDRYAISNEKLEV

Nearest PDB structures (foldseek):
  1tkk-assembly1_A  TM=9.134E-01  e=3.521E-11  Bacillus subtilis
  3es7-assembly1_A  TM=8.812E-01  e=2.798E-11  Oceanobacillus iheyensis
  3i4k-assembly2_D  TM=8.737E-01  e=8.342E-11  Corynebacterium glutamicum
  3hpf-assembly1_A  TM=8.756E-01  e=1.866E-10  Oceanobacillus iheyensis HTE831
  2chr-assembly1_A  TM=9.325E-01  e=7.416E-10  Cupriavidus necator

pLDDT: mean 86.84, std 12.05, range [41.66, 98.56]

Radius of gyration: 23.78 Å; Cα contacts (8 Å, |Δi|>4): 719; chains: 1; bounding box: 64×64×59 Å

Foldseek 3Di:
DDDDAPLDDDDDDLQDWDFLEWAAAPQKIKTWTASPVRRQFWIWIWIDNPVSNDIDTAPDTGQQFRRKYWDADDDNNPVPDQKIKIKGARGRGPPQFAQFIKIKIAGRVCPNPLQRIWIFQDDAQLDTDTDSPSVNHDGDDADADALPPPVLVNLVSNCVHPNLVAAYEYEPQQHPADLVSLLVVQVSNVVRNRYQEHENVHDLVCLVSLQVSCVSHPHWYEYEDEDLVSLVVNLVSVNGQAYAYEDFLVSLLVSLVVCVVSVHAYAYEDPLAAQQRLLRRLVSLVPRPSNPDQYDNCNSPPDPHRQWPTHFGADPSDTDNDPDPDSNTHGPVVVCVVPDPDDDDDDD

Secondary structure (DSSP, 8-state):
-----TT-----GGGS-EEEEEEEETTEEEEEEE-TTSSSB-EEEEEESSSSSS-EE-SS-BSS-SS-EEE--SGGGTT--SEEEEEEESSSBSSS--S-EEEEEEETT-TT-GGG-EEEEEEETTEEEEES-GGG------EE--TTS-HHHHHHHHHHHS-TTS-EEEE-SS----HHHHHHHHHHHGGG--EEEEES-S-TT-HHHHHHHHHH-SSEEEEEE--HHHHHHHHHHT--SEEEE-S-HHHHHHHHHHHHHTT--EEE---S--HHHHHHHHHHHHH-TT--SPP---HHHHSS--SBSSPPPEETTEEPPP-SSTTS--B-HHHHHHH-S-------

Mean predicted aligned error: 13.69 Å